Protein AF-A0AAF3JAP3-F1 (afdb_monomer)

Sequence (190 aa):
MFGKDYDDEREVSDDSNGNELNQPEFASENLEQVYKKSAEIGDKDENSDDSAQDAEILAERDSARSSLIKQADKMLQASKERFQPLDVGKNVRIPINPVDRPKIGHRNLLGVVTEAIDGLYTIGTANGTLPQKFSRNQLYPCETNFLVIADVPECSTSFRAAIGDSSIHGKQGHKHCLCAGKCSSNRSLL

Radius of gyration: 27.61 Å; Cα contacts (8 Å, |Δi|>4): 208; chains: 1; bounding box: 45×60×89 Å

Secondary structure (DSSP, 8-state):
------------------------------HHHHHHHTTS-------TTHHHHHHHHHHHHHHHHHHHHHHHHHHHHHHHHHSPPPPTT-EEEEEPPTTTS-TT--SEEEEEEEEEETTEEEEEETTEE-SS-EEGGG-EE-SS----GGGS-SSB--HHHHHHHHSTTTTTT-B----SS--TT---B-

Organism: NCBI:txid2138241

Solvent-accessible surface area (backbone atoms only — not comparable to full-atom values): 11907 Å² total; per-residue (Å²): 140,80,85,84,88,82,87,81,86,76,86,78,80,90,76,90,73,92,73,92,71,77,78,77,74,85,66,86,73,52,68,69,57,61,59,52,63,68,69,72,78,68,86,88,77,95,56,93,72,54,61,60,55,52,52,51,53,49,52,51,50,51,52,51,49,54,50,52,50,56,48,49,52,51,53,52,51,55,47,49,72,76,50,68,86,80,61,70,52,42,21,31,36,34,74,52,54,78,87,79,36,38,89,62,42,68,63,50,45,69,31,23,29,69,42,76,55,98,70,34,31,33,38,24,21,78,78,10,27,34,83,64,69,41,51,64,90,61,50,40,78,48,96,62,80,86,57,55,70,88,61,34,45,95,47,78,30,52,69,68,55,50,50,19,71,71,19,92,43,36,66,79,30,52,38,73,73,88,62,94,60,87,59,94,74,80,61,59,50,123

Mean predicted aligned error: 15.58 Å

Foldseek 3Di:
DDDDDDDDPDDDDDDDDDDDDDDPDVDPPDPVVVVVVVVPPDDDDDDDP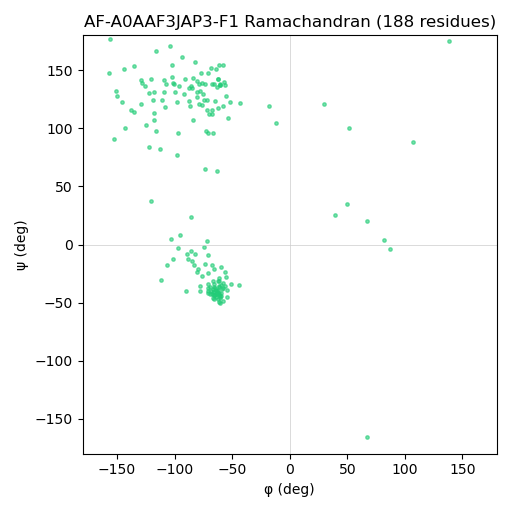VVVVVVVVVVVVVVVVVVVVVVVVVVVVVVCVVQPDDDFFFKKWAADDPVLAAPQFDRTQIWTFHDADPQWTWTFHLAATEPDTDHRVRIDTDPDRDDGNVSGDHDYDYPSQSRQVRGPCGNNNWADDPDPDDDPVNDIDD

pLDDT: mean 75.81, std 22.18, range [29.94, 97.62]

Structure (mmCIF, N/CA/C/O backbone):
data_AF-A0AAF3JAP3-F1
#
_entry.id   AF-A0AAF3JAP3-F1
#
loop_
_atom_site.group_PDB
_atom_site.id
_atom_site.type_symbol
_atom_site.label_atom_id
_atom_site.label_alt_id
_atom_site.label_comp_id
_atom_site.label_asym_id
_atom_site.label_entity_id
_atom_site.label_seq_id
_atom_site.pdbx_PDB_ins_code
_atom_site.Cartn_x
_atom_site.Cartn_y
_atom_site.Cartn_z
_atom_site.occupancy
_atom_site.B_iso_or_equiv
_atom_site.auth_seq_id
_atom_site.auth_comp_id
_atom_site.auth_asym_id
_atom_site.auth_atom_id
_atom_site.pdbx_PDB_model_num
ATOM 1 N N . MET A 1 1 ? 7.031 49.379 31.450 1.00 38.34 1 MET A N 1
ATOM 2 C CA . MET A 1 1 ? 6.596 48.180 32.196 1.00 38.34 1 MET A CA 1
ATOM 3 C C . MET A 1 1 ? 5.728 47.383 31.237 1.00 38.34 1 MET A C 1
ATOM 5 O O . MET A 1 1 ? 4.675 47.892 30.902 1.00 38.34 1 MET A O 1
ATOM 9 N N . PHE A 1 2 ? 6.102 46.256 30.638 1.00 37.75 2 PHE A N 1
ATOM 10 C CA . PHE A 1 2 ? 7.181 45.267 30.801 1.00 37.75 2 PHE A CA 1
ATOM 11 C C . PHE A 1 2 ? 7.437 44.689 29.380 1.00 37.75 2 PHE A C 1
ATOM 13 O O . PHE A 1 2 ? 6.481 44.585 28.624 1.00 37.75 2 PHE A O 1
ATOM 20 N N . GLY A 1 3 ? 8.669 44.569 28.870 1.00 37.06 3 GLY A N 1
ATOM 21 C CA . GLY A 1 3 ? 9.599 43.432 29.050 1.00 37.06 3 GLY A CA 1
ATOM 22 C C . GLY A 1 3 ? 9.668 42.631 27.728 1.00 37.06 3 GLY A C 1
ATOM 23 O O . GLY A 1 3 ? 8.707 41.950 27.413 1.00 37.06 3 GLY A O 1
ATOM 24 N N . LYS A 1 4 ? 10.566 42.984 26.792 1.00 35.78 4 LYS A N 1
ATOM 25 C CA . LYS A 1 4 ? 11.844 42.312 26.441 1.00 35.78 4 LYS A CA 1
ATOM 26 C C . LYS A 1 4 ? 11.751 40.801 26.154 1.00 35.78 4 LYS A C 1
ATOM 28 O O . LYS A 1 4 ? 11.702 40.007 27.087 1.00 35.78 4 LYS A O 1
ATOM 33 N N . ASP A 1 5 ? 11.737 40.496 24.856 1.00 38.88 5 ASP A N 1
ATOM 34 C CA . ASP A 1 5 ? 12.595 39.574 24.088 1.00 38.88 5 ASP A CA 1
ATOM 35 C C .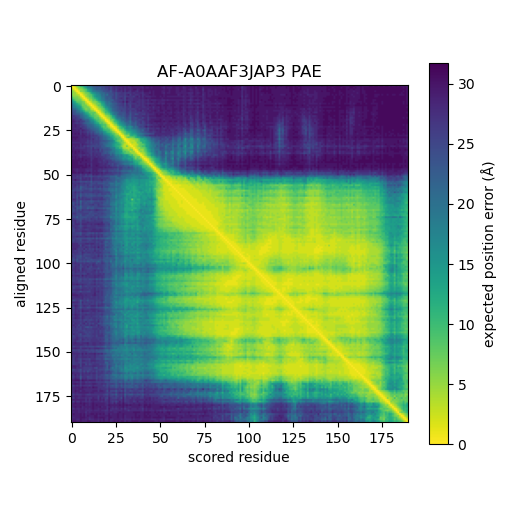 ASP A 1 5 ? 13.185 38.353 24.807 1.00 38.88 5 ASP A C 1
ATOM 37 O O . ASP A 1 5 ? 14.002 38.501 25.714 1.00 38.88 5 ASP A O 1
ATOM 41 N N . TYR A 1 6 ? 12.858 37.162 24.295 1.00 44.38 6 TYR A N 1
ATOM 42 C CA . TYR A 1 6 ? 13.708 35.971 24.355 1.00 44.38 6 TYR A CA 1
ATOM 43 C C . TYR A 1 6 ? 13.555 35.183 23.049 1.00 44.38 6 TYR A C 1
ATOM 45 O O . TYR A 1 6 ? 12.584 34.451 22.861 1.00 44.38 6 TYR A O 1
ATOM 53 N N . ASP A 1 7 ? 14.528 35.366 22.160 1.00 37.28 7 ASP A N 1
ATOM 54 C CA . ASP A 1 7 ? 14.889 34.406 21.123 1.00 37.28 7 ASP A CA 1
ATOM 55 C C . ASP A 1 7 ? 15.594 33.219 21.808 1.00 37.28 7 ASP A C 1
ATOM 57 O O . ASP A 1 7 ? 16.569 33.415 22.535 1.00 37.28 7 ASP A O 1
ATOM 61 N N . ASP A 1 8 ? 15.095 31.995 21.612 1.00 38.25 8 ASP A N 1
ATOM 62 C CA . ASP A 1 8 ? 15.776 30.748 21.998 1.00 38.25 8 ASP A CA 1
ATOM 63 C C . ASP A 1 8 ? 16.142 30.006 20.706 1.00 38.25 8 ASP A C 1
ATOM 65 O O . ASP A 1 8 ? 15.415 29.134 20.225 1.00 38.25 8 ASP A O 1
ATOM 69 N N . GLU A 1 9 ? 17.260 30.419 2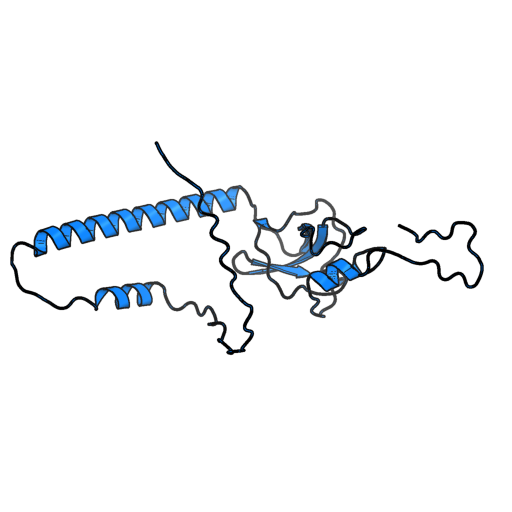0.104 1.00 37.47 9 GLU A N 1
ATOM 70 C CA . GLU A 1 9 ? 17.988 29.588 19.151 1.00 37.47 9 GLU A CA 1
ATOM 71 C C . GLU A 1 9 ? 18.680 28.473 19.932 1.00 37.47 9 GLU A C 1
ATOM 73 O O . GLU A 1 9 ? 19.758 28.651 20.502 1.00 37.47 9 GLU A O 1
ATOM 78 N N . ARG A 1 10 ? 18.051 27.298 19.955 1.00 38.38 10 ARG A N 1
ATOM 79 C CA . ARG A 1 10 ? 18.727 26.064 20.342 1.00 38.38 10 ARG A CA 1
ATOM 80 C C . ARG A 1 10 ? 19.184 25.322 19.098 1.00 38.38 10 ARG A C 1
ATOM 82 O O . ARG A 1 10 ? 18.433 24.564 18.486 1.00 38.38 10 ARG A O 1
ATOM 89 N N . GLU A 1 11 ? 20.448 25.558 18.762 1.00 32.56 11 GLU A N 1
ATOM 90 C CA . GLU A 1 11 ? 21.270 24.646 17.978 1.00 32.56 11 GLU A CA 1
ATOM 91 C C . GLU A 1 11 ? 21.215 23.247 18.613 1.00 32.56 11 GLU A C 1
ATOM 93 O O . GLU A 1 11 ? 21.543 23.068 19.788 1.00 32.56 11 GLU A O 1
ATOM 98 N N . VAL A 1 12 ? 20.800 22.243 17.839 1.00 36.09 12 VAL A N 1
ATOM 99 C CA . VAL A 1 12 ? 21.092 20.840 18.142 1.00 36.09 12 VAL A CA 1
ATOM 100 C C . VAL A 1 12 ? 21.924 20.317 16.986 1.00 36.09 12 VAL A C 1
ATOM 102 O O . VAL A 1 12 ? 21.445 20.166 15.865 1.00 36.09 12 VAL A O 1
ATOM 105 N N . SER A 1 13 ? 23.200 20.131 17.293 1.00 34.56 13 SER A N 1
ATOM 106 C CA . SER A 1 13 ? 24.239 19.550 16.459 1.00 34.56 13 SER A CA 1
ATOM 107 C C . SER A 1 13 ? 23.921 18.107 16.067 1.00 34.56 13 SER A C 1
ATOM 109 O O . SER A 1 13 ? 23.518 17.299 16.906 1.00 34.56 13 SER A O 1
ATOM 111 N N . ASP A 1 14 ? 24.174 17.794 14.796 1.00 32.53 14 ASP A N 1
ATOM 112 C CA . ASP A 1 14 ? 24.303 16.439 14.273 1.00 32.53 14 ASP A CA 1
ATOM 113 C C . ASP A 1 14 ? 25.490 15.735 14.939 1.00 32.53 14 ASP A C 1
ATOM 115 O O . ASP A 1 14 ? 26.634 16.124 14.721 1.00 32.53 14 ASP A O 1
ATOM 119 N N . ASP A 1 15 ? 25.227 14.651 15.663 1.00 33.56 15 ASP A N 1
ATOM 120 C CA . ASP A 1 15 ? 26.217 13.600 15.878 1.00 33.56 15 ASP A CA 1
ATOM 121 C C . ASP A 1 15 ? 25.621 12.266 15.440 1.00 33.56 15 ASP A C 1
ATOM 123 O O . ASP A 1 15 ? 24.797 11.631 16.100 1.00 33.56 15 ASP A O 1
ATOM 127 N N . SER A 1 16 ? 26.063 11.857 14.255 1.00 34.78 16 SER A N 1
ATOM 128 C CA . SER A 1 16 ? 25.917 10.502 13.754 1.00 34.78 16 SER A CA 1
ATOM 129 C C . SER A 1 16 ? 26.779 9.579 14.610 1.00 34.78 16 SER A C 1
ATOM 131 O O . SER A 1 16 ? 28.004 9.664 14.556 1.00 34.78 16 SER A O 1
ATOM 133 N N . ASN A 1 17 ? 26.176 8.640 15.336 1.00 31.70 17 ASN A N 1
ATOM 134 C CA . ASN A 1 17 ? 26.878 7.400 15.639 1.00 31.70 17 ASN A CA 1
ATOM 135 C C . ASN A 1 17 ? 25.904 6.225 15.689 1.00 31.70 17 ASN A C 1
ATOM 137 O O . ASN A 1 17 ? 24.900 6.249 16.399 1.00 31.70 17 ASN A O 1
ATOM 141 N N . GLY A 1 18 ? 26.190 5.231 14.851 1.00 37.44 18 GLY A N 1
ATOM 142 C CA . GLY A 1 18 ? 25.337 4.080 14.622 1.00 37.44 18 GLY A CA 1
ATOM 143 C C . GLY A 1 18 ? 25.163 3.242 15.879 1.00 37.44 18 GLY A C 1
ATOM 144 O O . GLY A 1 18 ? 26.126 2.908 16.564 1.00 37.44 18 GLY A O 1
ATOM 145 N N . ASN A 1 19 ? 23.921 2.849 16.128 1.00 33.75 19 ASN A N 1
ATOM 146 C CA . ASN A 1 19 ? 23.640 1.653 16.894 1.00 33.75 19 ASN A CA 1
ATOM 147 C C . ASN A 1 19 ? 22.492 0.912 16.208 1.00 33.75 19 ASN A C 1
ATOM 149 O O . ASN A 1 19 ? 21.387 1.443 16.076 1.00 33.75 19 ASN A O 1
ATOM 153 N N . GLU A 1 20 ? 22.799 -0.286 15.716 1.00 43.09 20 GLU A N 1
ATOM 154 C CA . GLU A 1 20 ? 21.830 -1.267 15.248 1.00 43.09 20 GLU A CA 1
ATOM 155 C C . GLU A 1 20 ? 20.806 -1.519 16.357 1.00 43.09 20 GLU A C 1
ATOM 157 O O . GLU A 1 20 ? 21.100 -2.149 17.370 1.00 43.09 20 GLU A O 1
ATOM 162 N N . LEU A 1 21 ? 19.579 -1.045 16.168 1.00 29.94 21 LEU A N 1
ATOM 163 C CA . LEU A 1 21 ? 18.453 -1.462 16.990 1.00 29.94 21 LEU A CA 1
ATOM 164 C C . LEU A 1 21 ? 17.465 -2.186 16.091 1.00 29.94 21 LEU A C 1
ATOM 166 O O . LEU A 1 21 ? 16.691 -1.589 15.346 1.00 29.94 21 LEU A O 1
ATOM 170 N N . ASN A 1 22 ? 17.602 -3.510 16.161 1.00 34.44 22 ASN A N 1
ATOM 171 C CA . ASN A 1 22 ? 16.637 -4.536 15.807 1.00 34.44 22 ASN A CA 1
ATOM 172 C C . ASN A 1 22 ? 15.208 -3.994 15.714 1.00 34.44 22 ASN A C 1
ATOM 174 O O . ASN A 1 22 ? 14.639 -3.526 16.701 1.00 34.44 22 ASN A O 1
ATOM 178 N N . GLN A 1 23 ? 14.617 -4.117 14.527 1.00 33.41 23 GLN A N 1
ATOM 179 C CA . GLN A 1 23 ? 13.169 -4.095 14.379 1.00 33.41 23 GLN A CA 1
ATOM 180 C C . GLN A 1 23 ? 12.626 -5.232 15.256 1.00 33.41 23 GLN A C 1
ATOM 182 O O . GLN A 1 23 ? 12.998 -6.380 15.001 1.00 33.41 23 GLN A O 1
ATOM 187 N N . PRO A 1 24 ? 11.792 -4.985 16.283 1.00 36.00 24 PRO A N 1
ATOM 188 C CA . PRO A 1 24 ? 11.035 -6.086 16.833 1.00 36.00 24 PRO A CA 1
ATOM 189 C C . PRO A 1 24 ? 10.057 -6.489 15.733 1.00 36.00 24 PRO A C 1
ATOM 191 O O . PRO A 1 24 ? 9.178 -5.715 15.339 1.00 36.00 24 PRO A O 1
ATOM 194 N N . GLU A 1 25 ? 10.273 -7.682 15.186 1.00 34.19 25 GLU A N 1
ATOM 195 C CA . GLU A 1 25 ? 9.249 -8.413 14.461 1.00 34.19 25 GLU A CA 1
ATOM 196 C C . GLU A 1 25 ? 7.962 -8.284 15.274 1.00 34.19 25 GLU A C 1
ATOM 198 O O . GLU A 1 25 ? 7.940 -8.610 16.462 1.00 34.19 25 GLU A O 1
ATOM 203 N N . PHE A 1 26 ? 6.905 -7.742 14.669 1.00 32.56 26 PHE A N 1
ATOM 204 C CA . PHE A 1 26 ? 5.593 -7.659 15.302 1.00 32.56 26 PHE A CA 1
ATOM 205 C C . PHE A 1 26 ? 4.993 -9.069 15.307 1.00 32.56 26 PHE A C 1
ATOM 207 O O . PHE A 1 26 ? 4.021 -9.369 14.613 1.00 32.56 26 PHE A O 1
ATOM 214 N N . ALA A 1 27 ? 5.640 -9.968 16.048 1.00 35.47 27 ALA A N 1
ATOM 215 C CA . ALA A 1 27 ? 5.032 -11.178 16.527 1.00 35.47 27 ALA A CA 1
ATOM 216 C C . ALA A 1 27 ? 3.796 -10.720 17.293 1.00 35.47 27 ALA A C 1
ATOM 218 O O . ALA A 1 27 ? 3.855 -9.816 18.128 1.00 35.47 27 ALA A O 1
ATOM 219 N N . SER A 1 28 ? 2.659 -11.301 16.939 1.00 48.28 28 SER A N 1
ATOM 220 C CA . SER A 1 28 ? 1.391 -11.173 17.637 1.00 48.28 28 SER A CA 1
ATOM 221 C C . SER A 1 28 ? 1.508 -11.763 19.046 1.00 48.28 28 SER A C 1
ATOM 223 O O . SER A 1 28 ? 0.876 -12.769 19.374 1.00 48.28 28 SER A O 1
ATOM 225 N N . GLU A 1 29 ? 2.367 -11.177 19.872 1.00 37.84 29 GLU A N 1
ATOM 226 C CA . GLU A 1 29 ? 2.477 -11.463 21.285 1.00 37.84 29 GLU A CA 1
ATOM 227 C C . GLU A 1 29 ? 1.227 -10.889 21.930 1.00 37.84 29 GLU A C 1
ATOM 229 O O . GLU A 1 29 ? 1.056 -9.692 22.149 1.00 37.84 29 GLU A O 1
ATOM 234 N N . ASN A 1 30 ? 0.291 -11.818 22.068 1.00 55.53 30 ASN A N 1
ATOM 235 C CA . ASN A 1 30 ? -0.970 -11.774 22.763 1.00 55.53 30 ASN A CA 1
ATOM 236 C C . ASN A 1 30 ? -1.123 -10.539 23.673 1.00 55.53 30 ASN A C 1
ATOM 238 O O . ASN A 1 30 ? -0.561 -10.482 24.765 1.00 55.53 30 ASN A O 1
ATOM 242 N N . LEU A 1 31 ? -1.931 -9.572 23.219 1.00 52.38 31 LEU A N 1
ATOM 243 C CA . LEU A 1 31 ? -2.331 -8.357 23.945 1.00 52.38 31 LEU A CA 1
ATOM 244 C C . LEU A 1 31 ? -2.699 -8.680 25.410 1.00 52.38 31 LEU A C 1
ATOM 246 O O . LEU A 1 31 ? -2.387 -7.933 26.332 1.00 52.38 31 LEU A O 1
ATOM 250 N N . GLU A 1 32 ? -3.300 -9.852 25.620 1.00 56.47 32 GLU A N 1
ATOM 251 C CA . GLU A 1 32 ? -3.699 -10.431 26.902 1.00 56.47 32 GLU A CA 1
ATOM 252 C C . GLU A 1 32 ? -2.538 -10.696 27.875 1.00 56.47 32 GLU A C 1
ATOM 254 O O . GLU A 1 32 ? -2.709 -10.567 29.087 1.00 56.47 32 GLU A O 1
ATOM 259 N N . GLN A 1 33 ? -1.345 -11.013 27.373 1.00 47.91 33 GLN A N 1
ATOM 260 C CA . GLN A 1 33 ? -0.141 -11.223 28.182 1.00 47.91 33 GLN A CA 1
ATOM 261 C C . GLN A 1 33 ? 0.489 -9.898 28.627 1.00 47.91 33 GLN A C 1
ATOM 263 O O . GLN A 1 33 ? 0.945 -9.793 29.767 1.00 47.91 33 GLN A O 1
ATOM 268 N N . VAL A 1 34 ? 0.434 -8.864 27.780 1.00 55.72 34 VAL 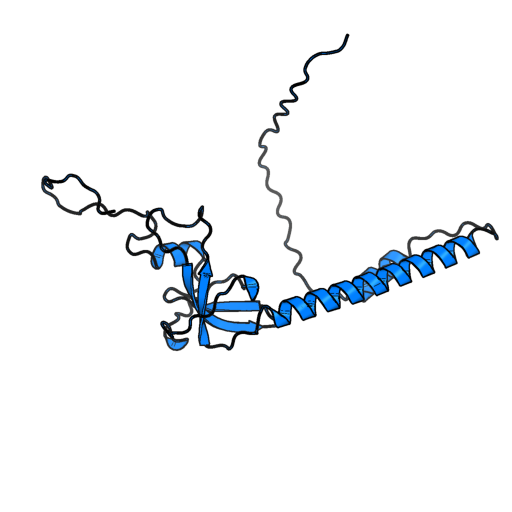A N 1
ATOM 269 C CA . VAL A 1 34 ? 0.861 -7.501 28.141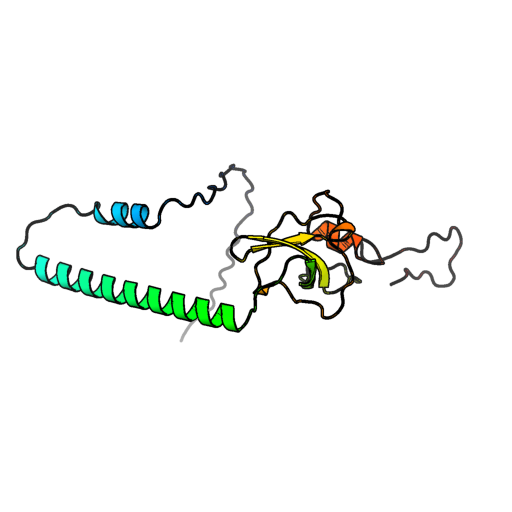 1.00 55.72 34 VAL A CA 1
ATOM 270 C C . VAL A 1 34 ? -0.015 -6.952 29.273 1.00 55.72 34 VAL A C 1
ATOM 272 O O . VAL A 1 34 ? 0.508 -6.375 30.225 1.00 55.72 34 VAL A O 1
ATOM 275 N N . TYR A 1 35 ? -1.327 -7.218 29.233 1.00 57.22 35 TYR A N 1
ATOM 276 C CA . TYR A 1 35 ? -2.265 -6.806 30.287 1.00 57.22 35 TYR A CA 1
ATOM 277 C C . TYR A 1 35 ? -2.033 -7.495 31.637 1.00 57.22 35 TYR A C 1
ATOM 279 O O . TYR A 1 35 ? -2.237 -6.871 32.678 1.00 57.22 35 TYR A O 1
ATOM 287 N N . LYS A 1 36 ? -1.596 -8.761 31.645 1.00 47.84 36 LYS A N 1
ATOM 288 C CA . LYS A 1 36 ? -1.298 -9.485 32.893 1.00 47.84 36 LYS A CA 1
ATOM 289 C C . LYS A 1 36 ? -0.038 -8.955 33.573 1.00 47.84 36 LYS A C 1
ATOM 291 O O . LYS A 1 36 ? -0.025 -8.798 34.787 1.00 47.84 36 LYS A O 1
ATOM 296 N N . LYS A 1 37 ? 0.983 -8.584 32.795 1.00 44.66 37 LYS A N 1
ATOM 297 C CA . LYS A 1 37 ? 2.262 -8.087 33.327 1.00 44.66 37 LYS A CA 1
ATOM 298 C C . LYS A 1 37 ? 2.142 -6.734 34.039 1.00 44.66 37 LYS A C 1
ATOM 300 O O . LYS A 1 37 ? 2.860 -6.488 35.000 1.00 44.66 37 LYS A O 1
ATOM 305 N N . SER A 1 38 ? 1.221 -5.871 33.605 1.00 53.12 38 SER A N 1
ATOM 306 C CA . SER A 1 38 ? 0.944 -4.590 34.273 1.00 53.12 38 SER A CA 1
ATOM 307 C C . SER A 1 38 ? 0.182 -4.720 35.599 1.00 53.12 38 SER A C 1
ATOM 309 O O . SER A 1 38 ? 0.169 -3.765 36.366 1.00 53.12 38 SER A O 1
ATOM 311 N N . ALA A 1 39 ? -0.450 -5.866 35.876 1.00 51.53 39 ALA A N 1
ATOM 312 C CA . ALA A 1 39 ? -1.256 -6.078 37.082 1.00 51.53 39 ALA A CA 1
ATOM 313 C C . ALA A 1 39 ? -0.449 -6.600 38.289 1.00 51.53 39 ALA A C 1
ATOM 315 O O . ALA A 1 39 ? -0.958 -6.591 39.404 1.00 51.53 39 ALA A O 1
ATOM 316 N N . GLU A 1 4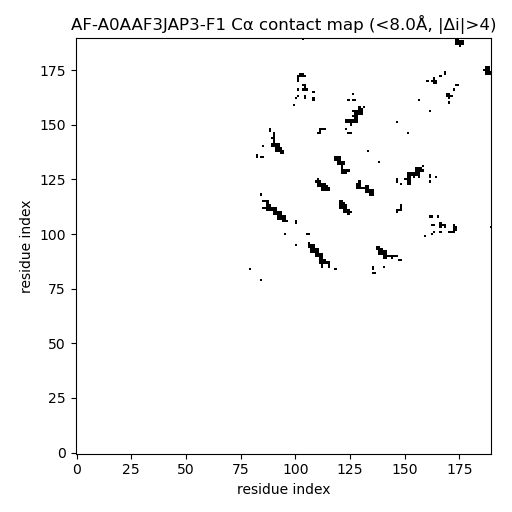0 ? 0.793 -7.053 38.084 1.00 42.84 40 GLU A N 1
ATOM 317 C CA . GLU A 1 40 ? 1.616 -7.682 39.132 1.00 42.84 40 GLU A CA 1
ATOM 318 C C . GLU A 1 40 ? 2.603 -6.716 39.815 1.00 42.84 40 GLU A C 1
ATOM 320 O O . GLU A 1 40 ? 3.285 -7.101 40.761 1.00 42.84 40 GLU A O 1
ATOM 325 N N . ILE A 1 41 ? 2.670 -5.452 39.382 1.00 54.25 41 ILE A N 1
ATOM 326 C CA . ILE A 1 41 ? 3.504 -4.415 40.012 1.00 54.25 41 ILE A CA 1
ATOM 327 C C . ILE A 1 41 ? 2.615 -3.596 40.953 1.00 54.25 41 ILE A C 1
ATOM 329 O O . ILE A 1 41 ? 2.166 -2.502 40.621 1.00 54.25 41 ILE A O 1
ATOM 333 N N . GLY A 1 42 ? 2.313 -4.167 42.111 1.00 44.66 42 GLY A N 1
ATOM 334 C CA . GLY A 1 42 ? 1.593 -3.502 43.191 1.00 44.66 42 GLY A CA 1
ATOM 335 C C . GLY A 1 42 ? 1.996 -4.129 44.515 1.00 44.66 42 GLY A C 1
ATOM 336 O O . GLY A 1 42 ? 1.413 -5.133 44.924 1.00 44.66 42 GLY A O 1
ATOM 337 N N . ASP A 1 43 ? 3.035 -3.573 45.141 1.00 45.19 43 ASP A N 1
ATOM 338 C CA . ASP A 1 43 ? 3.418 -3.903 46.512 1.00 45.19 43 ASP A CA 1
ATOM 339 C C . ASP A 1 43 ? 2.265 -3.558 47.466 1.00 45.19 43 ASP A C 1
ATOM 341 O O . ASP A 1 43 ? 1.591 -2.537 47.323 1.00 45.19 43 ASP A O 1
ATOM 345 N N . LYS A 1 44 ? 2.006 -4.467 48.410 1.00 49.50 44 LYS A N 1
ATOM 346 C CA . LYS A 1 44 ? 0.933 -4.366 49.402 1.00 49.50 44 LYS A CA 1
ATOM 347 C C . LYS A 1 44 ? 1.360 -3.422 50.521 1.00 49.50 44 LYS A C 1
ATOM 349 O O . LYS A 1 44 ? 2.292 -3.767 51.238 1.00 49.50 44 LYS A O 1
ATOM 354 N N . ASP A 1 45 ? 0.609 -2.348 50.736 1.00 50.16 45 ASP A N 1
ATOM 355 C CA . ASP A 1 45 ? 0.624 -1.612 52.000 1.00 50.16 45 ASP A CA 1
ATOM 356 C C . ASP A 1 45 ? -0.784 -1.568 52.607 1.00 50.16 45 ASP A C 1
ATOM 358 O O . ASP A 1 45 ? -1.791 -1.329 51.941 1.00 50.16 45 ASP A O 1
ATOM 362 N N . GLU A 1 46 ? -0.843 -1.916 53.891 1.00 54.62 46 GLU A N 1
ATOM 363 C CA . GLU A 1 46 ? -2.054 -2.184 54.657 1.00 54.62 46 GLU A CA 1
ATOM 364 C C . GLU A 1 46 ? -2.667 -0.881 55.195 1.00 54.62 46 GLU A C 1
ATOM 366 O O . GLU A 1 46 ? -2.172 -0.311 56.168 1.00 54.62 46 GLU A O 1
ATOM 371 N N . ASN A 1 47 ? -3.788 -0.435 54.619 1.00 52.91 47 ASN A N 1
ATOM 372 C CA . ASN A 1 47 ? -4.732 0.442 55.315 1.00 52.91 47 ASN A CA 1
ATOM 373 C C . ASN A 1 47 ? -6.170 0.221 54.810 1.00 52.91 47 ASN A C 1
ATOM 375 O O . ASN A 1 47 ? -6.445 0.222 53.613 1.00 52.91 47 ASN A O 1
ATOM 379 N N . SER A 1 48 ? -7.109 -0.021 55.727 1.00 54.84 48 SER A N 1
ATOM 380 C CA . SER A 1 48 ? -8.424 -0.616 55.430 1.00 54.84 48 SER A CA 1
ATOM 381 C C . SER A 1 48 ? -9.442 0.302 54.734 1.00 54.84 48 SER A C 1
ATOM 383 O O . SER A 1 48 ? -10.534 -0.164 54.420 1.00 54.84 48 SER A O 1
ATOM 385 N N . ASP A 1 49 ? -9.101 1.569 54.483 1.00 53.44 49 ASP A N 1
ATOM 386 C CA . ASP A 1 49 ? -9.980 2.577 53.855 1.00 53.44 49 ASP A CA 1
ATOM 387 C C . ASP A 1 49 ? -9.588 2.898 52.390 1.00 53.44 49 ASP A C 1
ATOM 389 O O . ASP A 1 49 ? -10.418 3.367 51.615 1.00 53.44 49 ASP A O 1
ATOM 393 N N . ASP A 1 50 ? -8.359 2.560 51.967 1.00 57.06 50 ASP A N 1
ATOM 394 C CA . ASP A 1 50 ? -7.885 2.739 50.577 1.00 57.06 50 ASP A CA 1
ATOM 395 C C . ASP A 1 50 ? -8.447 1.672 49.621 1.00 57.06 50 ASP A C 1
ATOM 397 O O . ASP A 1 50 ? -8.677 1.932 48.443 1.00 57.06 50 ASP A O 1
ATOM 401 N N . SER A 1 51 ? -8.777 0.479 50.132 1.00 66.50 51 SER A N 1
ATOM 402 C CA . SER A 1 51 ? -9.241 -0.641 49.295 1.00 66.50 51 SER A CA 1
ATOM 403 C C . SER A 1 51 ? -10.546 -0.364 48.534 1.00 66.50 51 SER A C 1
ATOM 405 O O . SER A 1 51 ? -10.767 -0.915 47.454 1.00 66.50 51 SER A O 1
ATOM 407 N N . ALA A 1 52 ? -11.416 0.492 49.085 1.00 71.50 52 ALA A N 1
ATOM 408 C CA . ALA A 1 52 ? -12.675 0.871 48.452 1.00 71.50 52 ALA A CA 1
ATOM 409 C C . ALA A 1 52 ? -12.460 1.911 47.341 1.00 71.50 52 ALA A C 1
ATOM 411 O O . ALA A 1 52 ? -13.060 1.787 46.272 1.00 71.50 52 ALA A O 1
ATOM 412 N N . GLN A 1 53 ? -11.571 2.886 47.568 1.00 77.06 53 GLN A N 1
ATOM 413 C CA . GLN A 1 53 ? -11.196 3.873 46.553 1.00 77.06 53 GLN A CA 1
ATOM 414 C C . GLN A 1 53 ? -10.449 3.205 45.396 1.00 77.06 53 GLN A C 1
ATOM 416 O O . GLN A 1 53 ? -10.748 3.473 44.234 1.00 77.06 53 GLN A O 1
ATOM 421 N N . ASP A 1 54 ? -9.555 2.264 45.693 1.00 80.12 54 ASP A N 1
ATOM 422 C CA . ASP A 1 54 ? -8.835 1.497 44.677 1.00 80.12 54 ASP A CA 1
ATOM 423 C C . ASP A 1 54 ? -9.775 0.648 43.811 1.00 80.12 54 ASP A C 1
ATOM 425 O O . ASP A 1 54 ? -9.627 0.606 42.586 1.00 80.12 54 ASP A O 1
ATOM 429 N N . ALA A 1 55 ? -10.780 0.007 44.417 1.00 84.81 55 ALA A N 1
ATOM 430 C CA . ALA A 1 55 ? -11.790 -0.755 43.684 1.00 84.81 55 ALA A CA 1
ATOM 431 C C . ALA A 1 55 ? -12.647 0.138 42.768 1.00 84.81 55 ALA A C 1
ATOM 433 O O . ALA A 1 55 ? -12.946 -0.250 41.635 1.00 84.81 55 ALA A O 1
ATOM 434 N N . GLU A 1 56 ? -13.007 1.340 43.222 1.00 91.19 56 GLU A N 1
ATOM 435 C CA . GLU A 1 56 ? -13.750 2.319 42.421 1.00 91.19 56 GLU A CA 1
ATOM 436 C C . GLU A 1 56 ? -12.904 2.862 41.259 1.00 91.19 56 GLU A C 1
ATOM 438 O O . GLU A 1 56 ? -13.365 2.910 40.116 1.00 91.19 56 GLU A O 1
ATOM 443 N N . ILE A 1 57 ? -11.626 3.161 41.505 1.00 90.75 57 ILE A N 1
ATOM 444 C CA . ILE A 1 57 ? -10.677 3.575 40.465 1.00 90.75 57 ILE A CA 1
ATOM 445 C C . ILE A 1 57 ? -10.499 2.469 39.411 1.00 90.75 57 ILE A C 1
ATOM 447 O O . ILE A 1 57 ? -10.436 2.761 38.213 1.00 90.75 57 ILE A O 1
ATOM 451 N N . LEU A 1 58 ? -10.407 1.201 39.822 1.00 91.81 58 LEU A N 1
ATOM 452 C CA . LEU A 1 58 ? -10.316 0.068 38.895 1.00 91.81 58 LEU A CA 1
ATOM 453 C C . LEU A 1 58 ? -11.589 -0.082 38.054 1.00 91.81 58 LEU A C 1
ATOM 455 O O . LEU A 1 58 ? -11.493 -0.232 36.834 1.00 91.81 58 LEU A O 1
ATOM 459 N N . ALA A 1 59 ? -12.767 0.043 38.669 1.00 92.12 59 ALA A N 1
ATOM 460 C CA . ALA A 1 59 ? -14.043 -0.015 37.959 1.00 92.12 59 ALA A CA 1
ATOM 461 C C . ALA A 1 59 ? -14.194 1.119 36.927 1.00 92.12 59 ALA A C 1
ATOM 463 O O . ALA A 1 59 ? -14.671 0.889 35.808 1.00 92.12 59 ALA A O 1
ATOM 464 N N . GLU A 1 60 ? -13.742 2.331 37.260 1.00 94.62 60 GLU A N 1
ATOM 465 C CA . GLU A 1 60 ? -13.745 3.466 36.332 1.00 94.62 60 GLU A CA 1
ATOM 466 C C . GLU A 1 60 ? -12.745 3.249 35.185 1.00 94.62 60 GLU A C 1
ATOM 468 O O . GLU A 1 60 ? -13.063 3.492 34.019 1.00 94.62 60 GLU A O 1
ATOM 473 N N . ARG A 1 61 ? -11.555 2.702 35.476 1.00 95.25 61 ARG A N 1
ATOM 474 C CA . ARG A 1 61 ? -10.563 2.333 34.449 1.00 95.25 61 ARG A CA 1
ATOM 475 C C . ARG A 1 61 ? -11.102 1.277 33.487 1.00 95.25 61 ARG A C 1
ATOM 477 O O . ARG A 1 61 ? -10.927 1.423 32.275 1.00 95.25 61 ARG A O 1
ATOM 484 N N . ASP A 1 62 ? -11.786 0.254 33.989 1.00 95.12 62 ASP A N 1
ATOM 485 C CA . ASP A 1 62 ? -12.413 -0.775 33.153 1.00 95.12 62 ASP A CA 1
ATOM 486 C C . ASP A 1 62 ? -13.559 -0.201 32.309 1.00 95.12 62 ASP A C 1
ATOM 488 O O . ASP A 1 62 ? -13.694 -0.516 31.119 1.00 95.12 62 ASP A O 1
ATOM 492 N N . SER A 1 63 ? -14.341 0.715 32.879 1.00 94.06 63 SER A N 1
ATOM 493 C CA . SER A 1 63 ? -15.406 1.428 32.168 1.00 94.06 63 SER A CA 1
ATOM 494 C C . SER A 1 63 ? -14.846 2.309 31.048 1.00 94.06 63 SER A C 1
ATOM 496 O O . SER A 1 63 ? -15.320 2.233 29.903 1.00 94.06 63 SER A O 1
ATOM 498 N N . ALA A 1 64 ? -13.781 3.063 31.328 1.00 96.06 64 ALA A N 1
ATOM 499 C CA . ALA A 1 64 ? -13.051 3.858 30.346 1.00 96.06 64 ALA A CA 1
ATOM 500 C C . ALA A 1 64 ? -12.455 2.971 29.242 1.00 96.06 64 ALA A C 1
ATOM 502 O O . ALA A 1 64 ? -12.649 3.246 28.054 1.00 96.06 64 ALA A O 1
ATOM 503 N N . ARG A 1 65 ? -11.822 1.848 29.607 1.00 95.50 65 ARG A N 1
ATOM 504 C CA . ARG A 1 65 ? -11.289 0.856 28.660 1.00 95.50 65 ARG A CA 1
ATOM 505 C C . ARG A 1 65 ? -12.381 0.318 27.742 1.00 95.50 65 ARG A C 1
ATOM 507 O O . ARG A 1 65 ? -12.202 0.297 26.524 1.00 95.50 65 ARG A O 1
ATOM 514 N N . SER A 1 66 ? -13.521 -0.084 28.300 1.00 96.12 66 SER A N 1
ATOM 515 C CA . SER A 1 66 ? -14.644 -0.600 27.510 1.00 96.12 66 SER A CA 1
ATOM 516 C C . SER A 1 66 ? -15.176 0.450 26.527 1.00 96.12 66 SER A C 1
ATOM 518 O O . SER A 1 66 ? -15.553 0.121 25.401 1.00 96.12 66 SER A O 1
ATOM 520 N N . SER A 1 67 ? -15.166 1.724 26.924 1.00 97.06 67 SER A N 1
ATOM 521 C CA . SER A 1 67 ? -15.605 2.844 26.090 1.00 97.06 67 SER A CA 1
ATOM 522 C C . SER A 1 67 ? -14.628 3.119 24.946 1.00 97.06 67 SER A C 1
ATOM 524 O O . SER A 1 67 ? -15.071 3.315 23.813 1.00 97.06 67 SER A O 1
ATOM 526 N N . LEU A 1 68 ? -13.318 3.036 25.202 1.00 96.94 68 LEU A N 1
ATOM 527 C CA . LEU A 1 68 ? -12.283 3.137 24.168 1.00 96.94 68 LEU A CA 1
ATOM 528 C C . LEU A 1 68 ? -12.387 2.007 23.140 1.00 96.94 68 LEU A C 1
ATOM 530 O O . LEU A 1 68 ? -12.315 2.276 21.943 1.00 96.94 68 LEU A O 1
ATOM 534 N N . ILE A 1 69 ? -12.622 0.766 23.580 1.00 97.31 69 ILE A N 1
ATOM 535 C CA . ILE A 1 69 ? -12.815 -0.380 22.674 1.00 97.31 69 ILE A CA 1
ATOM 536 C C . ILE A 1 69 ? -14.038 -0.145 21.779 1.00 97.31 69 ILE A C 1
ATOM 538 O O . ILE A 1 69 ? -13.929 -0.203 20.556 1.00 97.31 69 ILE A O 1
ATOM 542 N N . LYS A 1 70 ? -15.181 0.239 22.364 1.00 97.19 70 LYS A N 1
ATOM 543 C CA . LYS A 1 70 ? -16.399 0.570 21.600 1.00 97.19 70 LYS A CA 1
ATOM 544 C C . LYS A 1 70 ? -16.162 1.700 20.598 1.00 97.19 70 LYS A C 1
ATOM 546 O O . LYS A 1 70 ? -16.736 1.694 19.510 1.00 97.19 70 LYS A O 1
ATOM 551 N N . GLN A 1 71 ? -15.361 2.699 20.963 1.00 97.62 71 GLN A N 1
ATOM 552 C CA . GLN A 1 71 ? -15.015 3.796 20.066 1.00 97.62 71 GLN A CA 1
ATOM 553 C C . GLN A 1 71 ? -14.104 3.326 18.927 1.00 97.62 71 GLN A C 1
ATOM 555 O O . GLN A 1 71 ? -14.359 3.681 17.776 1.00 97.62 71 GLN A O 1
ATOM 560 N N . ALA A 1 72 ? -13.103 2.494 19.217 1.00 95.88 72 ALA A N 1
ATOM 561 C CA . ALA A 1 72 ? -12.237 1.893 18.208 1.00 95.88 72 ALA A CA 1
ATOM 562 C C . ALA A 1 72 ? -13.045 1.046 17.211 1.00 95.88 72 ALA A C 1
ATOM 564 O O . ALA A 1 72 ? -12.886 1.213 16.002 1.00 95.88 72 ALA A O 1
ATOM 565 N N . ASP A 1 73 ? -13.987 0.234 17.693 1.00 96.25 73 ASP A N 1
ATOM 566 C CA . ASP A 1 73 ? -14.868 -0.570 16.840 1.00 96.25 73 ASP A CA 1
ATOM 567 C C . ASP A 1 73 ? -15.719 0.303 15.913 1.00 96.25 73 ASP A C 1
ATOM 569 O O . ASP A 1 73 ? -15.794 0.048 14.708 1.00 96.25 73 ASP A O 1
ATOM 573 N N . LYS A 1 74 ? -16.299 1.388 16.444 1.00 97.50 74 LYS A N 1
ATOM 574 C CA . LYS A 1 74 ? -17.032 2.375 15.634 1.00 97.50 74 LYS A CA 1
ATOM 575 C C . LYS A 1 74 ? -16.139 3.008 14.566 1.00 97.50 74 LYS A C 1
ATOM 577 O O . LYS A 1 74 ? -16.572 3.175 13.427 1.00 97.50 74 LYS A O 1
ATOM 582 N N . MET A 1 75 ? -14.894 3.346 14.905 1.00 95.50 75 MET A N 1
ATOM 583 C CA . MET A 1 75 ? -13.932 3.910 13.950 1.00 95.50 75 MET A CA 1
ATOM 584 C C . MET A 1 75 ? -13.561 2.905 12.852 1.00 95.50 75 MET A C 1
ATOM 586 O O . MET A 1 75 ? -13.487 3.279 11.680 1.00 95.50 75 MET A O 1
ATOM 590 N N . LEU A 1 76 ? -13.375 1.630 13.203 1.00 91.25 76 LEU A N 1
ATOM 591 C CA . LEU A 1 76 ? -13.092 0.562 12.243 1.00 91.25 76 LEU A CA 1
ATOM 592 C C . LEU A 1 76 ? -14.272 0.319 11.299 1.00 91.25 76 LEU A C 1
ATOM 594 O O . LEU A 1 76 ? -14.063 0.186 10.093 1.00 91.25 76 LEU A O 1
ATOM 598 N N . GLN A 1 77 ? -15.499 0.298 11.820 1.00 93.12 77 GLN A N 1
ATOM 599 C CA . GLN A 1 77 ? -16.714 0.174 11.010 1.00 93.12 77 GLN A CA 1
ATOM 600 C C . GLN A 1 77 ? -16.845 1.343 10.028 1.00 93.12 77 GLN A C 1
ATOM 602 O O . GLN A 1 77 ? -16.929 1.117 8.822 1.00 93.12 77 GLN A O 1
ATOM 607 N N . ALA A 1 78 ? -16.722 2.581 10.514 1.00 93.69 78 ALA A N 1
ATOM 608 C CA . ALA A 1 78 ? -16.774 3.770 9.665 1.00 93.69 78 ALA A CA 1
ATOM 609 C C . ALA A 1 78 ? -15.676 3.777 8.583 1.00 93.69 78 ALA A C 1
ATOM 611 O O . ALA A 1 78 ? -15.895 4.241 7.463 1.00 93.69 78 ALA A O 1
ATOM 612 N N . SER A 1 79 ? -14.485 3.253 8.892 1.00 91.19 79 SER A N 1
ATOM 613 C CA . SER A 1 79 ? -13.404 3.109 7.912 1.00 91.19 79 SER A CA 1
ATOM 614 C C . SER A 1 79 ? -13.755 2.093 6.820 1.00 91.19 79 SER A C 1
ATOM 616 O O . SER A 1 79 ? -13.607 2.398 5.636 1.00 91.19 79 SER A O 1
ATOM 618 N N . LYS A 1 80 ? -14.285 0.920 7.195 1.00 89.50 80 LYS A N 1
ATOM 619 C CA . LYS A 1 80 ? -14.712 -0.131 6.251 1.00 89.50 80 LYS A CA 1
ATOM 620 C C . LYS A 1 80 ? -15.831 0.341 5.320 1.00 89.50 80 LYS A C 1
ATOM 622 O O . LYS A 1 80 ? -15.825 -0.002 4.143 1.00 89.50 80 LYS A O 1
ATOM 627 N N . GLU A 1 81 ? -16.754 1.155 5.826 1.00 91.06 81 GLU A N 1
ATOM 628 C CA . GLU A 1 81 ? -17.827 1.754 5.022 1.00 91.06 81 GLU A CA 1
ATOM 629 C C . GLU A 1 81 ? -17.289 2.746 3.985 1.00 91.06 81 GLU A C 1
ATOM 631 O O . GLU A 1 81 ? -17.707 2.731 2.827 1.00 91.06 81 GLU A O 1
ATOM 636 N N . ARG A 1 82 ? -16.331 3.596 4.378 1.00 92.56 82 ARG A N 1
ATOM 637 C CA . ARG A 1 82 ? -15.702 4.574 3.472 1.00 92.56 82 ARG A CA 1
ATOM 638 C C . ARG A 1 82 ? -14.824 3.913 2.418 1.00 92.56 82 ARG A C 1
ATOM 640 O O . ARG A 1 82 ? -14.734 4.392 1.290 1.00 92.56 82 ARG A O 1
ATOM 647 N N . PHE A 1 83 ? -14.143 2.843 2.802 1.00 90.94 83 PHE A N 1
ATOM 648 C CA . PHE A 1 83 ? -13.101 2.217 2.015 1.00 90.94 83 PHE A CA 1
ATOM 649 C C . PHE A 1 83 ? -13.434 0.747 1.754 1.00 90.94 83 PHE A C 1
ATOM 651 O O . PHE A 1 83 ? -12.940 -0.152 2.433 1.00 90.94 83 PHE A O 1
ATOM 658 N N . GLN A 1 84 ? -14.246 0.513 0.721 1.00 90.56 84 GLN A N 1
ATOM 659 C CA . GLN A 1 84 ? -14.627 -0.833 0.282 1.00 90.56 84 GLN A CA 1
ATOM 660 C C . GLN A 1 84 ? -13.393 -1.678 -0.066 1.00 90.56 84 GLN A C 1
ATOM 662 O O . GLN A 1 84 ? -12.481 -1.137 -0.690 1.00 90.56 84 GLN A O 1
ATOM 667 N N . PRO A 1 85 ? -13.344 -2.974 0.282 1.00 91.56 85 PRO A N 1
ATOM 668 C CA . PRO A 1 85 ? -12.193 -3.833 -0.002 1.00 91.56 85 PRO A CA 1
ATOM 669 C C . PRO A 1 85 ? -11.873 -3.909 -1.503 1.00 91.56 85 PRO A C 1
ATOM 671 O O . PRO A 1 85 ? -12.746 -3.686 -2.341 1.00 91.56 85 PRO A O 1
ATOM 674 N N . LEU A 1 86 ? -10.610 -4.191 -1.841 1.00 93.19 86 LEU A N 1
ATOM 675 C CA . LEU A 1 86 ? -10.195 -4.413 -3.229 1.00 93.19 86 LEU A CA 1
ATOM 676 C C . LEU A 1 86 ? -10.036 -5.894 -3.530 1.00 93.19 86 LEU A C 1
ATOM 678 O O . LEU A 1 86 ? -9.413 -6.622 -2.761 1.00 93.19 86 LEU A O 1
ATOM 682 N N . ASP A 1 87 ? -10.502 -6.285 -4.710 1.00 93.06 87 ASP A N 1
ATOM 683 C CA . ASP A 1 87 ? -10.234 -7.609 -5.250 1.00 93.06 87 ASP A CA 1
ATOM 684 C C . ASP A 1 87 ? -8.810 -7.694 -5.813 1.00 93.06 87 ASP A C 1
ATOM 686 O O . ASP A 1 87 ? -8.268 -6.732 -6.375 1.00 93.06 87 ASP A O 1
ATOM 690 N N . VAL A 1 88 ? -8.225 -8.885 -5.716 1.00 94.56 88 VAL A N 1
ATOM 691 C CA . VAL A 1 88 ? -6.967 -9.218 -6.389 1.00 94.56 88 VAL A CA 1
ATOM 692 C C . VAL A 1 88 ? -7.152 -9.087 -7.906 1.00 94.56 88 VAL A C 1
ATOM 694 O O . VAL A 1 88 ? -8.185 -9.458 -8.462 1.00 94.56 88 VAL A O 1
ATOM 697 N N . GLY A 1 89 ? -6.163 -8.509 -8.585 1.00 94.12 89 GLY A N 1
ATOM 698 C CA . GLY A 1 89 ? -6.209 -8.203 -10.016 1.00 94.12 89 GLY A CA 1
ATOM 699 C C . GLY A 1 89 ? -6.831 -6.854 -10.368 1.00 94.12 89 GLY A C 1
ATOM 700 O O . GLY A 1 89 ? -6.811 -6.460 -11.537 1.00 94.12 89 GLY A O 1
ATOM 701 N N . LYS A 1 90 ? -7.353 -6.099 -9.394 1.00 95.12 90 LYS A N 1
ATOM 702 C CA . LYS A 1 90 ? -7.825 -4.733 -9.648 1.00 95.12 90 LYS A CA 1
ATOM 703 C C . LYS A 1 90 ? -6.662 -3.771 -9.842 1.00 95.12 90 LYS A C 1
ATOM 705 O O . LYS A 1 90 ? -5.673 -3.797 -9.112 1.00 95.12 90 LYS A O 1
ATOM 710 N N . ASN A 1 91 ? -6.815 -2.888 -10.826 1.00 95.62 91 ASN A N 1
ATOM 711 C CA . ASN A 1 91 ? -5.866 -1.816 -11.086 1.00 95.62 91 ASN A CA 1
ATOM 712 C C . ASN A 1 91 ? -6.079 -0.674 -10.089 1.00 95.62 91 ASN A C 1
ATOM 714 O O . ASN A 1 91 ? -7.212 -0.283 -9.798 1.00 95.62 91 ASN A O 1
ATOM 718 N N . VAL A 1 92 ? -4.983 -0.115 -9.591 1.00 95.69 92 VAL A N 1
ATOM 719 C CA . VAL A 1 92 ? -4.962 0.939 -8.580 1.00 95.69 92 VAL A CA 1
ATOM 720 C C . VAL A 1 92 ? -3.976 2.039 -8.931 1.00 95.69 92 VAL A C 1
ATOM 722 O O . VAL A 1 92 ? -2.977 1.833 -9.619 1.00 95.69 92 VAL A O 1
ATOM 725 N N . ARG A 1 93 ? -4.264 3.229 -8.415 1.00 95.50 93 ARG A N 1
ATOM 726 C CA . ARG A 1 93 ? -3.389 4.396 -8.416 1.00 95.50 93 ARG A CA 1
ATOM 727 C C . ARG A 1 93 ? -2.897 4.644 -7.000 1.00 95.50 93 ARG A C 1
ATOM 729 O O . ARG A 1 93 ? -3.704 4.719 -6.073 1.00 95.50 93 ARG A O 1
ATOM 736 N N . ILE A 1 94 ? -1.590 4.824 -6.870 1.00 95.31 94 ILE A N 1
ATOM 737 C CA . ILE A 1 94 ? -0.926 5.206 -5.625 1.00 95.31 94 ILE A CA 1
ATOM 738 C C . ILE A 1 94 ? -0.461 6.657 -5.784 1.00 95.31 94 ILE A C 1
ATOM 740 O O . ILE A 1 94 ? 0.324 6.926 -6.698 1.00 95.31 94 ILE A O 1
ATOM 744 N N . PRO A 1 95 ? -0.934 7.608 -4.964 1.00 94.75 95 PRO A N 1
ATOM 745 C CA . PRO A 1 95 ? -0.476 8.988 -5.036 1.00 94.75 95 PRO A CA 1
ATOM 746 C C . PRO A 1 95 ? 0.999 9.079 -4.634 1.00 94.75 95 PRO A C 1
ATOM 748 O O . PRO A 1 95 ? 1.440 8.446 -3.677 1.00 94.75 95 PRO A O 1
ATOM 751 N N . ILE A 1 96 ? 1.764 9.877 -5.373 1.00 93.12 96 ILE A N 1
ATOM 752 C CA . ILE A 1 96 ? 3.191 10.085 -5.135 1.00 93.12 96 ILE A CA 1
ATOM 753 C C . ILE A 1 96 ? 3.372 11.402 -4.385 1.00 93.12 96 ILE A C 1
ATOM 755 O O . ILE A 1 96 ? 2.857 12.445 -4.802 1.00 93.12 96 ILE A O 1
ATOM 759 N N . ASN A 1 97 ? 4.149 11.365 -3.304 1.00 90.75 97 ASN A N 1
ATOM 760 C CA . ASN A 1 97 ? 4.506 12.568 -2.565 1.00 90.75 97 ASN A CA 1
ATOM 761 C C . ASN A 1 97 ? 5.304 13.536 -3.455 1.00 90.75 97 ASN A C 1
ATOM 763 O O . ASN A 1 97 ? 6.159 13.097 -4.226 1.00 90.75 97 ASN A O 1
ATOM 767 N N . PRO A 1 98 ? 5.098 14.860 -3.337 1.00 88.50 98 PRO A N 1
ATOM 768 C CA . PRO A 1 98 ? 5.813 15.840 -4.156 1.00 88.50 98 PRO A CA 1
ATOM 769 C C . PRO A 1 98 ? 7.345 15.740 -4.090 1.00 88.50 98 PRO A C 1
ATOM 771 O O . PRO A 1 98 ? 7.999 16.088 -5.064 1.00 88.50 98 PRO A O 1
ATOM 774 N N . VAL A 1 99 ? 7.898 15.256 -2.971 1.00 88.06 99 VAL A N 1
ATOM 775 C CA . VAL A 1 99 ? 9.345 15.072 -2.752 1.00 88.06 99 VAL A CA 1
ATOM 776 C C . VAL A 1 99 ? 9.915 13.927 -3.594 1.00 88.06 99 VAL A C 1
ATOM 778 O O . VAL A 1 99 ? 10.987 14.058 -4.181 1.00 88.06 99 VAL A O 1
ATOM 781 N N . ASP A 1 100 ? 9.190 12.813 -3.685 1.00 86.94 100 ASP A N 1
ATOM 782 C CA . ASP A 1 100 ? 9.613 11.630 -4.447 1.00 86.94 100 ASP A CA 1
ATOM 783 C C . ASP A 1 100 ? 9.281 11.745 -5.935 1.00 86.94 100 ASP A C 1
ATOM 785 O O . ASP A 1 100 ? 9.821 11.017 -6.773 1.00 86.94 100 ASP A O 1
ATOM 789 N N . ARG A 1 101 ? 8.372 12.662 -6.269 1.00 87.25 101 ARG A N 1
ATOM 790 C CA . ARG A 1 101 ? 7.904 12.889 -7.627 1.00 87.25 101 ARG A CA 1
ATOM 791 C C . ARG A 1 101 ? 8.977 13.618 -8.448 1.00 87.25 101 ARG A C 1
ATOM 793 O O . ARG A 1 101 ? 9.352 14.738 -8.096 1.00 87.25 101 ARG A O 1
ATOM 800 N N . PRO A 1 102 ? 9.416 13.070 -9.599 1.00 83.19 102 PRO A N 1
ATOM 801 C CA . PRO A 1 102 ? 10.289 13.814 -10.493 1.00 83.19 102 PRO A CA 1
ATOM 802 C C . PRO A 1 102 ? 9.545 15.036 -11.040 1.00 83.19 102 PRO A C 1
ATOM 804 O O . PRO A 1 102 ? 8.322 15.020 -11.200 1.00 83.19 102 PRO A O 1
ATOM 807 N N . LYS A 1 103 ? 10.284 16.103 -11.360 1.00 80.75 103 LYS A N 1
ATOM 808 C CA . LYS A 1 103 ? 9.719 17.409 -11.750 1.00 80.75 103 LYS A CA 1
ATOM 809 C C . LYS A 1 103 ? 8.661 17.311 -12.857 1.00 80.75 103 LYS A C 1
ATOM 811 O O . LYS A 1 103 ? 7.680 18.051 -12.839 1.00 80.75 103 LYS A O 1
ATOM 816 N N . ILE A 1 104 ? 8.846 16.364 -13.775 1.00 81.50 104 ILE A N 1
ATOM 817 C CA . ILE A 1 104 ? 7.964 16.100 -14.919 1.00 81.50 104 ILE A CA 1
ATOM 818 C C . ILE A 1 104 ? 7.432 14.657 -14.862 1.00 81.50 104 ILE A C 1
ATOM 820 O O . ILE A 1 104 ? 7.325 13.952 -15.855 1.00 81.50 104 ILE A O 1
ATOM 824 N N . GLY A 1 105 ? 7.133 14.179 -13.654 1.00 79.69 105 GLY A N 1
ATOM 825 C CA . GLY A 1 105 ? 6.531 12.868 -13.420 1.00 79.69 105 GLY A CA 1
ATOM 826 C C . GLY A 1 105 ? 5.013 12.909 -13.331 1.00 79.69 105 GLY A C 1
ATOM 827 O O . GLY A 1 105 ? 4.405 13.941 -13.016 1.00 79.69 105 GLY A O 1
ATOM 828 N N . HIS A 1 106 ? 4.387 11.747 -13.500 1.00 86.88 106 HIS A N 1
ATOM 829 C CA . HIS A 1 106 ? 2.988 11.548 -13.134 1.00 86.88 106 HIS A CA 1
ATOM 830 C C . HIS A 1 106 ? 2.778 11.773 -11.627 1.00 86.88 106 HIS A C 1
ATOM 832 O O . HIS A 1 106 ? 3.706 11.673 -10.827 1.00 86.88 106 HIS A O 1
ATOM 838 N N . ARG A 1 107 ? 1.555 12.146 -11.232 1.00 90.75 107 ARG A N 1
ATOM 839 C CA . ARG A 1 107 ? 1.196 12.325 -9.811 1.00 90.75 107 ARG A CA 1
ATOM 840 C C . ARG A 1 107 ? 0.899 11.007 -9.108 1.00 90.75 107 ARG A C 1
ATOM 842 O O . ARG A 1 107 ? 0.957 10.956 -7.888 1.00 90.75 107 ARG A O 1
ATOM 849 N N . ASN A 1 108 ? 0.571 9.979 -9.882 1.00 93.50 108 ASN A N 1
ATOM 850 C CA . ASN A 1 108 ? 0.170 8.681 -9.379 1.00 93.50 108 ASN A CA 1
ATOM 851 C C . ASN A 1 108 ? 1.016 7.603 -10.048 1.00 93.50 108 ASN A C 1
ATOM 853 O O . ASN A 1 108 ? 1.239 7.669 -11.259 1.00 93.50 108 ASN A O 1
ATOM 857 N N . LEU A 1 109 ? 1.427 6.611 -9.268 1.00 93.19 109 LEU A N 1
ATOM 858 C CA . LEU A 1 109 ? 1.972 5.357 -9.762 1.00 93.19 109 LEU A CA 1
ATOM 859 C C . LEU A 1 109 ? 0.814 4.400 -10.055 1.00 93.19 109 LEU A C 1
ATOM 861 O O . LEU A 1 109 ? -0.131 4.308 -9.269 1.00 93.19 109 LEU A O 1
ATOM 865 N N . LEU A 1 110 ? 0.881 3.710 -11.188 1.00 94.38 110 LEU A N 1
ATOM 866 C CA . LEU A 1 110 ? -0.107 2.715 -11.590 1.00 94.38 110 LEU A CA 1
ATOM 867 C C . LEU A 1 110 ? 0.376 1.318 -11.202 1.00 94.38 110 LEU A C 1
ATOM 869 O O . LEU A 1 110 ? 1.539 0.984 -11.432 1.00 94.38 110 LEU A O 1
ATOM 873 N N . GLY A 1 111 ? -0.519 0.504 -10.657 1.00 94.75 111 GLY A N 1
ATOM 874 C CA . GLY A 1 111 ? -0.227 -0.885 -10.331 1.00 94.75 111 GLY A CA 1
ATOM 875 C C . GLY A 1 111 ? -1.481 -1.744 -10.282 1.00 94.75 111 GLY A C 1
ATOM 876 O O . GLY A 1 111 ? -2.599 -1.254 -10.437 1.00 94.75 111 GLY A O 1
ATOM 877 N N . VAL A 1 112 ? -1.283 -3.032 -10.059 1.00 96.00 112 VAL A N 1
ATOM 878 C CA . VAL A 1 112 ? -2.322 -4.043 -9.891 1.00 96.00 112 VAL A CA 1
ATOM 879 C C . VAL A 1 112 ? -2.175 -4.685 -8.517 1.00 96.00 112 VAL A C 1
ATOM 881 O O . VAL A 1 112 ? -1.065 -4.867 -8.024 1.00 96.00 112 VAL A O 1
ATOM 884 N N . VAL A 1 113 ? -3.292 -4.999 -7.868 1.00 95.94 113 VAL A N 1
ATOM 885 C CA . VAL A 1 113 ? -3.276 -5.740 -6.603 1.00 95.94 113 VAL A CA 1
ATOM 886 C C . VAL A 1 113 ? -2.885 -7.187 -6.889 1.00 95.94 113 VAL A C 1
ATOM 888 O O . VAL A 1 113 ? -3.627 -7.892 -7.572 1.00 95.94 113 VAL A O 1
ATOM 891 N N . THR A 1 114 ? -1.746 -7.629 -6.366 1.00 95.25 114 THR A N 1
ATOM 892 C CA . THR A 1 114 ? -1.272 -9.015 -6.515 1.00 95.25 114 THR A CA 1
ATOM 893 C C . THR A 1 114 ? -1.781 -9.889 -5.374 1.00 95.25 114 THR A C 1
ATOM 895 O O . THR A 1 114 ? -2.209 -11.014 -5.598 1.00 95.25 114 THR A O 1
ATOM 898 N N . GLU A 1 115 ? -1.786 -9.355 -4.151 1.00 94.75 115 GLU A N 1
ATOM 899 C CA . GLU A 1 115 ? -2.200 -10.079 -2.947 1.00 94.75 115 GLU A CA 1
ATOM 900 C C . GLU A 1 115 ? -2.937 -9.145 -1.984 1.00 94.75 115 GLU A C 1
ATOM 902 O O . GLU A 1 115 ? -2.662 -7.942 -1.935 1.00 94.75 115 GLU A O 1
ATOM 907 N N . ALA A 1 116 ? -3.848 -9.710 -1.192 1.00 94.81 116 ALA A N 1
ATOM 908 C CA . ALA A 1 116 ? -4.558 -9.019 -0.122 1.00 94.81 116 ALA A CA 1
ATOM 909 C C . ALA A 1 116 ? -4.573 -9.910 1.130 1.00 94.81 116 ALA A C 1
ATOM 911 O O . ALA A 1 116 ? -5.183 -10.978 1.121 1.00 94.81 116 ALA A O 1
ATOM 912 N N . ILE A 1 117 ? -3.891 -9.480 2.194 1.00 93.56 117 ILE A N 1
ATOM 913 C CA . ILE A 1 117 ? -3.763 -10.214 3.462 1.00 93.56 117 ILE A CA 1
ATOM 914 C C . ILE A 1 117 ? -4.125 -9.257 4.597 1.00 93.56 117 ILE A C 1
ATOM 916 O O . ILE A 1 117 ? -3.510 -8.200 4.723 1.00 93.56 117 ILE A O 1
ATOM 920 N N . ASP A 1 118 ? -5.134 -9.598 5.400 1.00 88.81 118 ASP A N 1
ATOM 921 C CA . ASP A 1 118 ? -5.565 -8.840 6.590 1.00 88.81 118 ASP A CA 1
ATOM 922 C C . ASP A 1 118 ? -5.771 -7.326 6.362 1.00 88.81 118 ASP A C 1
ATOM 924 O O . ASP A 1 118 ? -5.510 -6.490 7.225 1.00 88.81 118 ASP A O 1
ATOM 928 N N . GLY A 1 119 ? -6.254 -6.944 5.173 1.00 88.56 119 GLY A N 1
ATOM 929 C CA . GLY A 1 119 ? -6.498 -5.541 4.802 1.00 88.56 119 GLY A CA 1
ATOM 930 C C . GLY A 1 119 ? -5.259 -4.767 4.332 1.00 88.56 119 GLY A C 1
ATOM 931 O O . GLY A 1 119 ? -5.365 -3.569 4.042 1.00 88.56 119 GLY A O 1
ATOM 932 N N . LEU A 1 120 ? -4.117 -5.445 4.220 1.00 94.31 120 LEU A N 1
ATOM 933 C CA . LEU A 1 120 ? -2.900 -4.963 3.579 1.00 94.31 120 LEU A CA 1
ATOM 934 C C . LEU A 1 120 ? -2.773 -5.556 2.175 1.00 94.31 120 LEU A C 1
ATOM 936 O O . LEU A 1 120 ? -3.017 -6.742 1.956 1.00 94.31 120 LEU A O 1
ATOM 940 N N . TYR A 1 121 ? -2.363 -4.722 1.228 1.00 96.38 121 TYR A N 1
ATOM 941 C CA . TYR A 1 121 ? -2.326 -5.057 -0.189 1.00 96.38 121 TYR A CA 1
ATOM 942 C C . TYR A 1 121 ? -0.898 -4.998 -0.722 1.00 96.38 121 TYR A C 1
ATOM 944 O O . TYR A 1 121 ? -0.195 -4.001 -0.527 1.00 96.38 121 TYR A O 1
ATOM 952 N N . THR A 1 122 ? -0.493 -6.043 -1.434 1.00 96.00 122 THR A N 1
ATOM 953 C CA . THR A 1 122 ? 0.759 -6.072 -2.196 1.00 96.00 122 THR A CA 1
ATOM 954 C C . THR A 1 122 ? 0.468 -5.615 -3.619 1.00 96.00 122 THR A C 1
ATOM 956 O O . THR A 1 122 ? -0.464 -6.116 -4.256 1.00 96.00 122 THR A 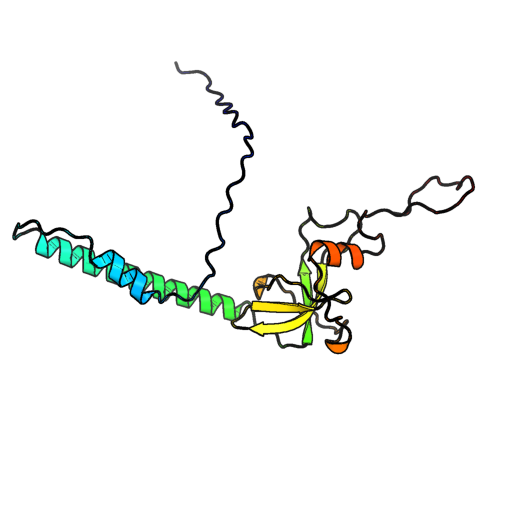O 1
ATOM 959 N N . ILE A 1 123 ? 1.250 -4.658 -4.123 1.00 96.06 123 ILE A N 1
ATOM 960 C CA . ILE A 1 123 ? 1.020 -4.054 -5.438 1.00 96.06 123 ILE A CA 1
ATOM 961 C C . ILE A 1 123 ? 2.119 -4.456 -6.419 1.00 96.06 123 ILE A C 1
ATOM 963 O O . ILE A 1 123 ? 3.302 -4.201 -6.189 1.00 96.06 123 ILE A O 1
ATOM 967 N N . GLY A 1 124 ? 1.701 -5.027 -7.542 1.00 95.56 124 GLY A N 1
ATOM 968 C CA . GLY A 1 124 ? 2.512 -5.256 -8.725 1.00 95.56 124 GLY A CA 1
ATOM 969 C C . GLY A 1 124 ? 2.500 -4.044 -9.649 1.00 95.56 124 GLY A C 1
ATOM 970 O O . GLY A 1 124 ? 1.452 -3.468 -9.931 1.00 95.56 124 GLY A O 1
ATOM 971 N N . THR A 1 125 ? 3.658 -3.644 -10.149 1.00 94.50 125 THR A N 1
ATOM 972 C CA . THR A 1 125 ? 3.794 -2.642 -11.215 1.00 94.50 125 THR A CA 1
ATOM 973 C C . THR A 1 125 ? 4.419 -3.292 -12.443 1.00 94.50 125 THR A C 1
ATOM 975 O O . THR A 1 125 ? 4.996 -4.371 -12.342 1.00 94.50 125 THR A O 1
ATOM 978 N N . ALA A 1 126 ? 4.370 -2.626 -13.598 1.00 91.94 126 ALA A N 1
ATOM 979 C CA . ALA A 1 126 ? 4.984 -3.140 -14.830 1.00 91.94 126 ALA A CA 1
ATOM 980 C C . ALA A 1 126 ? 6.491 -3.458 -14.689 1.00 91.94 126 ALA A C 1
ATOM 982 O O . ALA A 1 126 ? 7.026 -4.271 -15.431 1.00 91.94 126 ALA A O 1
ATOM 983 N N . ASN A 1 127 ? 7.171 -2.829 -13.723 1.00 89.81 127 ASN A N 1
ATOM 984 C CA . ASN A 1 127 ? 8.607 -2.988 -13.479 1.00 89.81 127 ASN A CA 1
ATOM 985 C C . ASN A 1 127 ? 8.921 -3.879 -12.267 1.00 89.81 127 ASN A C 1
ATOM 987 O O . ASN A 1 127 ? 10.081 -3.980 -11.868 1.00 89.81 127 ASN A O 1
ATOM 991 N N . GLY A 1 128 ? 7.908 -4.474 -11.635 1.00 93.75 128 GLY A N 1
ATOM 992 C CA . GLY A 1 128 ? 8.087 -5.383 -10.507 1.00 93.75 128 GLY A CA 1
ATOM 993 C C . GLY A 1 128 ? 7.089 -5.179 -9.383 1.00 93.75 128 GLY A C 1
ATOM 994 O O . GLY A 1 128 ? 6.279 -4.245 -9.385 1.00 93.75 128 GLY A O 1
ATOM 995 N N . THR A 1 129 ? 7.175 -6.056 -8.396 1.00 95.44 129 THR A N 1
ATOM 996 C CA . THR A 1 129 ? 6.342 -6.011 -7.196 1.00 95.44 129 THR A CA 1
ATOM 997 C C . THR A 1 129 ? 6.950 -5.072 -6.161 1.00 95.44 129 THR A C 1
ATOM 999 O O . THR A 1 129 ? 8.159 -5.085 -5.913 1.00 95.44 129 THR A O 1
ATOM 1002 N N . LEU A 1 130 ? 6.115 -4.227 -5.558 1.00 95.12 130 LEU A N 1
ATOM 1003 C CA . LEU A 1 130 ? 6.540 -3.335 -4.488 1.00 95.12 130 LEU A CA 1
ATOM 1004 C C . LEU A 1 130 ? 6.709 -4.135 -3.186 1.00 95.12 130 LEU A C 1
ATOM 1006 O O . LEU A 1 130 ? 5.777 -4.831 -2.786 1.00 95.12 130 LEU A O 1
ATOM 1010 N N . PRO A 1 131 ? 7.852 -4.013 -2.483 1.00 93.69 131 PRO A N 1
ATOM 1011 C CA . PRO A 1 131 ? 8.073 -4.719 -1.219 1.00 93.69 131 PRO A CA 1
ATOM 1012 C C . PRO A 1 131 ? 7.215 -4.152 -0.0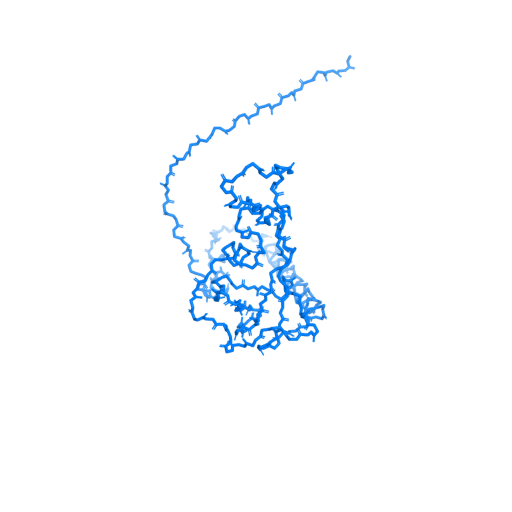79 1.00 93.69 131 PRO A C 1
ATOM 1014 O O . PRO A 1 131 ? 6.920 -4.838 0.895 1.00 93.69 131 PRO A O 1
ATOM 1017 N N . GLN A 1 132 ? 6.816 -2.883 -0.189 1.00 93.31 132 GLN A N 1
ATOM 1018 C CA . GLN A 1 132 ? 5.942 -2.232 0.774 1.00 93.31 132 GLN A CA 1
ATOM 1019 C C . GLN A 1 132 ? 4.491 -2.669 0.558 1.00 93.31 132 GLN A C 1
ATOM 1021 O O . GLN A 1 132 ? 3.969 -2.594 -0.555 1.00 93.31 132 GLN A O 1
ATOM 1026 N N . LYS A 1 133 ? 3.822 -3.045 1.650 1.00 94.56 133 LYS A N 1
ATOM 1027 C CA . LYS A 1 133 ? 2.377 -3.282 1.668 1.00 94.56 133 LYS A CA 1
ATOM 1028 C C . LYS A 1 133 ? 1.621 -1.972 1.870 1.00 94.56 133 LYS A C 1
ATOM 1030 O O . LYS A 1 133 ? 2.048 -1.113 2.642 1.00 94.56 133 LYS A O 1
ATOM 1035 N N . PHE A 1 134 ? 0.482 -1.845 1.204 1.00 95.56 134 PHE A N 1
ATOM 1036 C CA . PHE A 1 134 ? -0.354 -0.652 1.248 1.00 95.56 134 PHE A CA 1
ATOM 1037 C C . PHE A 1 134 ? -1.642 -0.917 2.010 1.00 95.56 134 PHE A C 1
ATOM 1039 O O . PHE A 1 134 ? -2.256 -1.975 1.877 1.00 95.56 134 PHE A O 1
ATOM 1046 N N . SER A 1 135 ? -2.081 0.068 2.782 1.00 94.31 135 SER A N 1
ATOM 1047 C CA . SER A 1 135 ? -3.410 0.059 3.380 1.00 94.31 135 SER A CA 1
ATOM 1048 C C . SER A 1 135 ? -4.446 0.548 2.373 1.00 94.31 135 SER A C 1
ATOM 1050 O O . SER A 1 135 ? -4.156 1.300 1.438 1.00 94.31 135 SER A O 1
ATOM 1052 N N . ARG A 1 136 ? -5.704 0.160 2.582 1.00 94.69 136 ARG A N 1
ATOM 1053 C CA . ARG A 1 136 ? -6.783 0.474 1.644 1.00 94.69 136 ARG A CA 1
ATOM 1054 C C . ARG A 1 136 ? -6.926 1.973 1.322 1.00 94.69 136 ARG A C 1
ATOM 1056 O O . ARG A 1 136 ? -7.197 2.321 0.177 1.00 94.69 136 ARG A O 1
ATOM 1063 N N . ASN A 1 137 ? -6.755 2.851 2.306 1.00 93.44 137 ASN A N 1
ATOM 1064 C CA . ASN A 1 137 ? -6.884 4.309 2.165 1.00 93.44 137 ASN A CA 1
ATOM 1065 C C . ASN A 1 137 ? -5.791 4.964 1.296 1.00 93.44 137 ASN A C 1
ATOM 1067 O O . ASN A 1 137 ? -5.969 6.095 0.851 1.00 93.44 137 ASN A O 1
ATOM 1071 N N . GLN A 1 138 ? -4.672 4.278 1.056 1.00 94.75 138 GLN A N 1
ATOM 1072 C CA . GLN A 1 138 ? -3.580 4.767 0.207 1.00 94.75 138 GLN A CA 1
ATOM 1073 C C . GLN A 1 138 ? -3.816 4.460 -1.277 1.00 94.75 138 GLN A C 1
ATOM 1075 O O . GLN A 1 138 ? -3.135 5.011 -2.140 1.00 94.75 138 GLN A O 1
ATOM 1080 N N . LEU A 1 139 ? -4.774 3.581 -1.578 1.00 95.62 139 LEU A N 1
ATOM 1081 C CA . LEU A 1 139 ? -5.024 3.066 -2.916 1.00 95.62 139 LEU A CA 1
ATOM 1082 C C . LEU A 1 139 ? -6.307 3.649 -3.496 1.00 95.62 139 LEU A C 1
ATOM 1084 O O . LEU A 1 139 ? -7.346 3.702 -2.837 1.00 95.62 139 LEU A O 1
ATOM 1088 N N . TYR A 1 140 ? -6.261 4.009 -4.773 1.00 95.19 140 TYR A N 1
ATOM 1089 C CA . TYR A 1 140 ? -7.432 4.479 -5.505 1.00 95.19 140 TYR A CA 1
ATOM 1090 C C . TYR A 1 140 ? -7.720 3.524 -6.661 1.00 95.19 140 TYR A C 1
ATOM 1092 O O . TYR A 1 140 ? -6.894 3.433 -7.571 1.00 95.19 140 TYR A O 1
ATOM 1100 N N . PRO A 1 141 ? -8.842 2.784 -6.642 1.00 94.50 141 PRO A N 1
ATOM 1101 C CA . PRO A 1 141 ? -9.164 1.854 -7.716 1.00 94.50 141 PRO A CA 1
ATOM 1102 C C . PRO A 1 141 ? -9.335 2.599 -9.045 1.00 94.50 141 PRO A C 1
ATOM 1104 O O . PRO A 1 141 ? -9.849 3.718 -9.091 1.00 94.50 141 PRO A O 1
ATOM 1107 N N . CYS A 1 142 ? -8.881 1.976 -10.127 1.00 93.56 142 CYS A N 1
ATOM 1108 C CA . CYS A 1 142 ? -9.137 2.432 -11.486 1.00 93.56 142 CYS A CA 1
ATOM 1109 C C . CYS A 1 142 ? -10.404 1.771 -12.026 1.00 93.56 142 CYS A C 1
ATOM 1111 O O . CYS A 1 142 ? -10.637 0.586 -11.800 1.00 93.56 142 CYS A O 1
ATOM 1113 N N . GLU A 1 143 ? -11.187 2.524 -12.792 1.00 89.44 143 GLU A N 1
ATOM 1114 C CA . GLU A 1 143 ? -12.345 1.987 -13.518 1.00 89.44 143 GLU A CA 1
ATOM 1115 C C . GLU A 1 143 ? -11.908 1.097 -14.689 1.00 89.44 143 GLU A C 1
ATOM 1117 O O . GLU A 1 143 ? -12.549 0.097 -15.004 1.00 89.44 143 GLU A O 1
ATOM 1122 N N . THR A 1 144 ? -10.783 1.443 -15.315 1.00 89.88 144 THR A N 1
ATOM 1123 C CA . THR A 1 144 ? -10.205 0.735 -16.456 1.00 89.88 144 THR A CA 1
ATOM 1124 C C . THR A 1 144 ? -9.023 -0.134 -16.034 1.00 89.88 144 THR A C 1
ATOM 1126 O O . THR A 1 144 ? -8.213 0.258 -15.190 1.00 89.88 144 THR A O 1
ATOM 1129 N N . ASN A 1 145 ? -8.889 -1.293 -16.678 1.00 88.19 145 ASN A N 1
ATOM 1130 C CA . ASN A 1 145 ? -7.748 -2.186 -16.494 1.00 88.19 145 ASN A CA 1
ATOM 1131 C C . ASN A 1 145 ? -6.621 -1.784 -17.450 1.00 88.19 145 ASN A C 1
ATOM 1133 O O . ASN A 1 145 ? -6.836 -1.727 -18.659 1.00 88.19 145 ASN A O 1
ATOM 1137 N N . PHE A 1 146 ? -5.438 -1.506 -16.908 1.00 88.56 146 PHE A N 1
ATOM 1138 C CA . PHE A 1 146 ? -4.254 -1.125 -17.685 1.00 88.56 146 PHE A CA 1
ATOM 1139 C C . PHE A 1 146 ? -3.161 -2.191 -17.641 1.00 88.56 146 PHE A C 1
ATOM 1141 O O . PHE A 1 146 ? -2.396 -2.315 -18.590 1.00 88.56 146 PHE A O 1
ATOM 1148 N N . LEU A 1 147 ? -3.088 -2.928 -16.533 1.00 91.38 147 LEU A N 1
ATOM 1149 C CA . LEU A 1 147 ? -2.128 -3.993 -16.279 1.00 91.38 147 LEU A CA 1
ATOM 1150 C C . LEU A 1 147 ? -2.865 -5.245 -15.812 1.00 91.38 147 LEU A C 1
ATOM 1152 O O . LEU A 1 147 ? -3.828 -5.154 -15.038 1.00 91.38 147 LEU A O 1
ATOM 1156 N N . VAL A 1 148 ? -2.401 -6.405 -16.268 1.00 92.56 148 VAL A N 1
ATOM 1157 C CA . VAL A 1 148 ? -2.851 -7.714 -15.788 1.00 92.56 148 VAL A CA 1
ATOM 1158 C C . VAL A 1 148 ? -1.796 -8.275 -14.834 1.00 92.56 148 VAL A C 1
ATOM 1160 O O . VAL A 1 148 ? -0.621 -7.936 -14.923 1.00 92.56 148 VAL A O 1
ATOM 1163 N N . ILE A 1 149 ? -2.199 -9.152 -13.911 1.00 91.38 149 ILE A N 1
ATOM 1164 C CA . ILE A 1 149 ? -1.279 -9.795 -12.953 1.00 91.38 149 ILE A CA 1
ATOM 1165 C C . ILE A 1 149 ? -0.141 -10.533 -13.681 1.00 91.38 149 ILE A C 1
ATOM 1167 O O . ILE A 1 149 ? 0.993 -10.506 -13.223 1.00 91.38 149 ILE A O 1
ATOM 1171 N N . ALA A 1 150 ? -0.426 -11.137 -14.839 1.00 91.19 150 ALA A N 1
ATOM 1172 C CA . ALA A 1 150 ? 0.565 -11.844 -15.650 1.00 91.19 150 ALA A CA 1
ATOM 1173 C C . ALA A 1 150 ? 1.653 -10.929 -16.247 1.00 91.19 150 ALA A C 1
ATOM 1175 O O . ALA A 1 150 ? 2.725 -11.417 -16.590 1.00 91.19 150 ALA A O 1
ATOM 1176 N N . ASP A 1 151 ? 1.393 -9.622 -16.357 1.00 89.88 151 ASP A N 1
ATOM 1177 C CA . ASP A 1 151 ? 2.346 -8.646 -16.901 1.00 89.88 151 ASP A CA 1
ATOM 1178 C C . ASP A 1 151 ? 3.325 -8.129 -15.832 1.00 89.88 151 ASP A C 1
ATOM 1180 O O . ASP A 1 151 ? 4.229 -7.350 -16.138 1.00 89.88 151 ASP A O 1
ATOM 1184 N N . VAL A 1 152 ? 3.135 -8.514 -14.565 1.00 92.38 152 VAL A N 1
ATOM 1185 C CA . VAL A 1 152 ? 3.981 -8.083 -13.451 1.00 92.38 152 VAL A CA 1
ATOM 1186 C C . VAL A 1 152 ? 5.182 -9.024 -13.342 1.00 92.38 152 VAL A C 1
ATOM 1188 O O . VAL A 1 152 ? 4.996 -10.213 -13.080 1.00 92.38 152 VAL A O 1
ATOM 1191 N N . PRO A 1 153 ? 6.423 -8.528 -13.485 1.00 91.81 153 PRO A N 1
ATOM 1192 C CA . PRO A 1 153 ? 7.594 -9.363 -13.278 1.00 91.81 153 PRO A CA 1
ATOM 1193 C C . PRO A 1 153 ? 7.770 -9.698 -11.790 1.00 91.81 153 PRO A C 1
ATOM 1195 O O . PRO A 1 153 ? 7.498 -8.880 -10.909 1.00 91.81 153 PRO A O 1
ATOM 1198 N N . GLU A 1 154 ? 8.307 -10.886 -11.506 1.00 87.62 154 GLU A N 1
ATOM 1199 C CA . GLU A 1 154 ? 8.543 -11.386 -10.138 1.00 87.62 154 GLU A CA 1
ATOM 1200 C C . GLU A 1 154 ? 9.698 -10.673 -9.404 1.00 87.62 154 GLU A C 1
ATOM 1202 O O . GLU A 1 154 ? 10.044 -11.008 -8.274 1.00 87.62 154 GLU A O 1
ATOM 1207 N N . CYS A 1 155 ? 10.312 -9.661 -10.019 1.00 90.69 155 CYS A N 1
ATOM 1208 C CA . CYS A 1 155 ? 11.361 -8.869 -9.391 1.00 90.69 155 CYS A CA 1
ATOM 1209 C C . CYS A 1 155 ? 10.778 -7.879 -8.372 1.00 90.69 155 CYS A C 1
ATOM 1211 O O . CYS A 1 155 ? 9.776 -7.213 -8.634 1.00 90.69 155 CYS A O 1
ATOM 1213 N N . SER A 1 156 ? 11.439 -7.723 -7.223 1.00 92.25 156 SER A N 1
ATOM 1214 C CA . SER A 1 156 ? 11.103 -6.676 -6.257 1.00 92.25 156 SER A CA 1
ATOM 1215 C C . SER A 1 156 ? 11.707 -5.332 -6.673 1.00 92.25 156 SER A C 1
ATOM 1217 O O . SER A 1 156 ? 12.926 -5.234 -6.840 1.00 92.25 156 SER A O 1
ATOM 1219 N N . THR A 1 157 ? 10.891 -4.283 -6.751 1.00 92.38 157 THR A N 1
ATOM 1220 C CA . THR A 1 157 ? 11.338 -2.928 -7.113 1.00 92.38 157 THR A CA 1
ATOM 1221 C C . THR A 1 157 ? 10.913 -1.929 -6.039 1.00 92.38 157 THR A C 1
ATOM 1223 O O . THR A 1 157 ? 9.787 -1.966 -5.549 1.00 92.38 157 THR A O 1
ATOM 1226 N N . SER A 1 158 ? 11.802 -1.011 -5.646 1.00 93.19 158 SER A N 1
ATOM 1227 C CA . SER A 1 158 ? 11.453 0.026 -4.666 1.00 93.19 158 SER A CA 1
ATOM 1228 C C . SER A 1 158 ? 10.438 1.019 -5.237 1.00 93.19 158 SER A C 1
ATOM 1230 O O . SER A 1 158 ? 10.425 1.294 -6.438 1.00 93.19 158 SER A O 1
ATOM 1232 N N . PHE A 1 159 ? 9.618 1.624 -4.372 1.00 91.75 159 PHE A N 1
ATOM 1233 C CA . PHE A 1 159 ? 8.587 2.579 -4.796 1.00 91.75 159 PHE A CA 1
ATOM 1234 C C . PHE A 1 159 ? 9.164 3.728 -5.639 1.00 91.75 159 PHE A C 1
ATOM 1236 O O . PHE A 1 159 ? 8.658 4.038 -6.716 1.00 91.75 159 PHE A O 1
ATOM 1243 N N . ARG A 1 160 ? 10.294 4.304 -5.210 1.00 90.69 160 ARG A N 1
ATOM 1244 C CA . ARG A 1 160 ? 10.976 5.390 -5.930 1.00 90.69 160 ARG A CA 1
ATOM 1245 C C . ARG A 1 160 ? 11.540 4.951 -7.284 1.00 90.69 160 ARG A C 1
ATOM 1247 O O . ARG A 1 160 ? 11.491 5.724 -8.240 1.00 90.69 160 ARG A O 1
ATOM 1254 N N . ALA A 1 161 ? 12.055 3.724 -7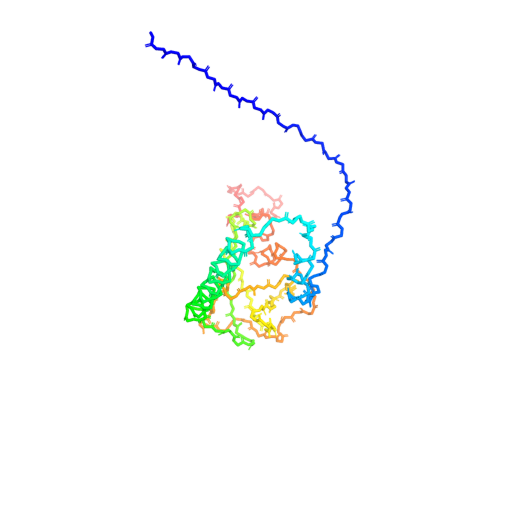.385 1.00 90.19 161 ALA A N 1
ATOM 1255 C CA . ALA A 1 161 ? 12.510 3.179 -8.660 1.00 90.19 161 ALA A CA 1
ATOM 1256 C C . ALA A 1 161 ? 11.331 2.994 -9.626 1.00 90.19 161 ALA A C 1
ATOM 1258 O O . ALA A 1 161 ? 11.388 3.514 -10.738 1.00 90.19 161 ALA A O 1
ATOM 1259 N N . ALA A 1 162 ? 10.226 2.405 -9.160 1.00 91.31 162 ALA A N 1
ATOM 1260 C CA . ALA A 1 162 ? 9.012 2.228 -9.957 1.00 91.31 162 ALA A CA 1
ATOM 1261 C C . ALA A 1 162 ? 8.436 3.566 -10.471 1.00 91.31 162 ALA A C 1
ATOM 1263 O O . ALA A 1 162 ? 8.003 3.659 -11.623 1.00 91.31 162 ALA A O 1
ATOM 1264 N N . ILE A 1 163 ? 8.483 4.633 -9.664 1.00 90.12 163 ILE A N 1
ATOM 1265 C CA . ILE A 1 163 ? 8.112 5.994 -10.096 1.00 90.12 163 ILE A CA 1
ATOM 1266 C C . ILE A 1 163 ? 9.029 6.493 -11.217 1.00 90.12 163 ILE A C 1
ATOM 1268 O O . ILE A 1 163 ? 8.566 7.039 -12.217 1.00 90.12 163 ILE A O 1
ATOM 1272 N N . GLY A 1 164 ? 10.338 6.328 -11.049 1.00 87.75 164 GLY A N 1
ATOM 1273 C CA . GLY A 1 164 ? 11.314 6.772 -12.036 1.00 87.75 164 GLY A CA 1
ATOM 1274 C C . GLY A 1 164 ? 11.210 6.027 -13.365 1.00 87.75 164 GLY A C 1
ATOM 1275 O O . GLY A 1 164 ? 11.360 6.644 -14.417 1.00 87.75 164 GLY A O 1
ATOM 1276 N N . ASP A 1 165 ? 10.922 4.730 -13.309 1.00 86.56 165 ASP A N 1
ATOM 1277 C CA . ASP A 1 165 ? 10.825 3.857 -14.479 1.00 86.56 165 ASP A CA 1
ATOM 1278 C C . ASP A 1 165 ? 9.468 4.000 -15.198 1.00 86.56 165 ASP A C 1
ATOM 1280 O O . ASP A 1 165 ? 9.377 3.775 -16.400 1.00 86.56 165 ASP A O 1
ATOM 1284 N N . SER A 1 166 ? 8.418 4.444 -14.495 1.00 83.50 166 SER A N 1
ATOM 1285 C CA . SER A 1 166 ? 7.127 4.819 -15.106 1.00 83.50 166 SER A CA 1
ATOM 1286 C C . SER A 1 166 ? 7.107 6.239 -15.690 1.00 83.50 166 SER A C 1
ATOM 1288 O O . SER A 1 166 ? 6.152 6.622 -16.366 1.00 83.50 166 SER A O 1
ATOM 1290 N N . SER A 1 167 ? 8.150 7.037 -15.449 1.00 81.06 167 SER A N 1
ATOM 1291 C CA . SER A 1 167 ? 8.267 8.400 -15.965 1.00 81.06 167 SER A CA 1
ATOM 1292 C C . SER A 1 167 ? 8.755 8.409 -17.415 1.00 81.06 167 SER A C 1
ATOM 1294 O O . SER A 1 167 ? 9.801 7.846 -17.739 1.00 81.06 167 SER A O 1
ATOM 1296 N N . ILE A 1 168 ? 8.066 9.155 -18.285 1.00 75.88 168 ILE A N 1
ATOM 1297 C CA . ILE A 1 168 ? 8.461 9.343 -19.693 1.00 75.88 168 ILE A CA 1
ATOM 1298 C C . ILE A 1 168 ? 9.872 9.940 -19.796 1.00 75.88 168 ILE A C 1
ATOM 1300 O O . ILE A 1 168 ? 10.624 9.608 -20.714 1.00 75.88 168 ILE A O 1
ATOM 1304 N N . HIS A 1 169 ? 10.268 10.793 -18.848 1.00 72.75 169 HIS A N 1
ATOM 1305 C CA . HIS A 1 169 ? 11.569 11.475 -18.818 1.00 72.75 169 HIS A CA 1
ATOM 1306 C C . HIS A 1 169 ? 12.608 10.754 -17.953 1.00 72.75 169 HIS A C 1
ATOM 1308 O O . HIS A 1 169 ? 13.698 11.279 -17.730 1.00 72.75 169 HIS A O 1
ATOM 1314 N N . GLY A 1 170 ? 12.285 9.545 -17.487 1.00 72.94 170 GLY A N 1
ATOM 1315 C CA . GLY A 1 170 ? 13.114 8.761 -16.581 1.00 72.94 170 GLY A CA 1
ATOM 1316 C C . GLY A 1 170 ? 13.251 9.387 -15.189 1.00 72.94 170 GLY A C 1
ATOM 1317 O O . GLY A 1 170 ? 12.526 10.314 -14.811 1.00 72.94 170 GLY A O 1
ATOM 1318 N N . LYS A 1 171 ? 14.230 8.884 -14.428 1.00 73.50 171 LYS A N 1
ATOM 1319 C CA . LYS A 1 171 ? 14.478 9.230 -13.013 1.00 73.50 171 LYS A CA 1
ATOM 1320 C C . LYS A 1 171 ? 14.826 10.705 -12.779 1.00 73.50 171 LYS A C 1
ATOM 1322 O O . LYS A 1 171 ? 14.477 11.248 -11.739 1.00 73.50 171 LYS A O 1
ATOM 1327 N N . GLN A 1 172 ? 15.486 11.353 -13.740 1.00 69.75 172 GLN A N 1
ATOM 1328 C CA . GLN A 1 172 ? 16.032 12.710 -13.580 1.00 69.75 172 GLN A CA 1
ATOM 1329 C C . GLN A 1 172 ? 15.048 13.830 -13.961 1.00 69.75 172 GLN A C 1
ATOM 1331 O O . GLN A 1 172 ? 15.322 15.008 -13.729 1.00 69.75 172 GLN A O 1
ATOM 1336 N N . GLY A 1 173 ? 13.891 13.493 -14.544 1.00 70.19 173 GLY A N 1
ATOM 1337 C CA . GLY A 1 173 ? 12.829 14.465 -14.823 1.00 70.19 173 GLY A CA 1
ATOM 1338 C C . GLY A 1 173 ? 13.169 15.526 -15.877 1.00 70.19 173 GLY A C 1
ATOM 1339 O O . GLY A 1 173 ? 12.538 16.578 -15.884 1.00 70.19 173 GLY A O 1
ATOM 1340 N N . HIS A 1 174 ? 14.163 15.279 -16.732 1.00 71.75 174 HIS A N 1
ATOM 1341 C CA . HIS A 1 174 ? 14.473 16.079 -17.918 1.00 71.75 174 HIS A CA 1
ATOM 1342 C C . HIS A 1 174 ? 15.242 15.224 -18.933 1.00 71.75 174 HIS A C 1
ATOM 1344 O O . HIS A 1 174 ? 16.009 14.338 -18.551 1.00 71.75 174 HIS A O 1
ATOM 1350 N N . LYS A 1 175 ? 15.047 15.486 -20.230 1.00 68.62 175 LYS A N 1
ATOM 1351 C CA . LYS A 1 175 ? 15.793 14.823 -21.309 1.00 68.62 175 LYS A CA 1
ATOM 1352 C C . LYS A 1 175 ? 16.576 15.860 -22.111 1.00 68.62 175 LYS A C 1
ATOM 1354 O O . LYS A 1 175 ? 16.013 16.817 -22.643 1.00 68.62 175 LYS A O 1
ATOM 1359 N N . HIS A 1 176 ? 17.886 15.664 -22.210 1.00 69.75 176 HIS A N 1
ATOM 1360 C CA . HIS A 1 176 ? 18.723 16.422 -23.138 1.00 69.75 176 HIS A CA 1
ATOM 1361 C C . HIS A 1 176 ? 18.604 15.817 -24.542 1.00 69.75 176 HIS A C 1
ATOM 1363 O O . HIS A 1 176 ? 18.544 14.594 -24.676 1.00 69.75 176 HIS A O 1
ATOM 1369 N N . CYS A 1 177 ? 18.561 16.647 -25.593 1.00 73.25 177 CYS A N 1
ATOM 1370 C CA . CYS A 1 177 ? 18.684 16.103 -26.949 1.00 73.25 177 CYS A CA 1
ATOM 1371 C C . CYS A 1 177 ? 20.103 15.560 -27.133 1.00 73.25 177 CYS A C 1
ATOM 1373 O O . CYS A 1 177 ? 21.078 16.178 -26.713 1.00 73.25 177 CYS A O 1
ATOM 1375 N N . LEU A 1 178 ? 20.208 14.401 -27.776 1.00 69.94 178 LEU A N 1
ATOM 1376 C CA . LEU A 1 178 ? 21.474 13.716 -28.053 1.00 69.94 178 LEU A CA 1
ATOM 1377 C C . LEU A 1 178 ? 22.127 14.220 -29.351 1.00 69.94 178 LEU A C 1
ATOM 1379 O O . LEU A 1 178 ? 22.869 13.503 -30.016 1.00 69.94 178 LEU A O 1
ATOM 1383 N N . CYS A 1 179 ? 21.799 15.439 -29.767 1.00 76.69 179 CYS A N 1
ATOM 1384 C CA . CYS A 1 179 ? 22.242 15.978 -31.037 1.00 76.69 179 CYS A CA 1
ATOM 1385 C C . CYS A 1 179 ? 23.716 16.395 -30.918 1.00 76.69 179 CYS A C 1
ATOM 1387 O O . CYS A 1 179 ? 24.047 17.267 -30.123 1.00 76.69 179 CYS A O 1
ATOM 1389 N N . ALA A 1 180 ? 24.597 15.811 -31.734 1.00 69.06 180 ALA A N 1
ATOM 1390 C CA . ALA A 1 180 ? 26.020 16.173 -31.770 1.00 69.06 180 ALA A CA 1
ATOM 1391 C C . ALA A 1 180 ? 26.290 17.563 -32.397 1.00 69.06 180 ALA A C 1
ATOM 1393 O O . ALA A 1 180 ? 27.413 18.059 -32.358 1.00 69.06 180 ALA A O 1
ATOM 1394 N N . GLY A 1 181 ? 25.269 18.187 -33.000 1.00 68.00 181 GLY A N 1
ATOM 1395 C CA . GLY A 1 181 ? 25.329 19.519 -33.607 1.00 68.00 181 GLY A CA 1
ATOM 1396 C C . GLY A 1 181 ? 24.663 20.610 -32.762 1.00 68.00 181 GLY A C 1
ATOM 1397 O O . GLY A 1 181 ? 23.952 20.332 -31.798 1.00 68.00 181 GLY A O 1
ATOM 1398 N N . LYS A 1 182 ? 24.852 21.878 -33.158 1.00 65.50 182 LYS A N 1
ATOM 1399 C CA . LYS A 1 182 ? 24.211 23.044 -32.522 1.00 65.50 182 LYS A CA 1
ATOM 1400 C C . LYS A 1 182 ? 22.697 23.003 -32.760 1.00 65.50 182 LYS A C 1
ATOM 1402 O O . LYS A 1 182 ? 22.221 23.424 -33.811 1.00 65.50 182 LYS A O 1
ATOM 1407 N N . CYS A 1 183 ? 21.945 22.477 -31.796 1.00 66.75 183 CYS A N 1
ATOM 1408 C CA . CYS A 1 183 ? 20.487 22.513 -31.828 1.00 66.75 183 CYS A CA 1
ATOM 1409 C C . CYS A 1 183 ? 20.027 23.976 -31.734 1.00 66.75 183 CYS A C 1
ATOM 1411 O O . CYS A 1 183 ? 20.381 24.677 -30.787 1.00 66.75 183 CYS A O 1
ATOM 1413 N N . SER A 1 184 ? 19.247 24.443 -32.711 1.00 62.44 184 SER A N 1
ATOM 1414 C CA . SER A 1 184 ? 18.839 25.852 -32.833 1.00 62.44 184 SER A CA 1
ATOM 1415 C C . SER A 1 184 ? 18.055 26.382 -31.628 1.00 62.44 184 SER A C 1
ATOM 1417 O O . SER A 1 184 ? 17.993 27.591 -31.430 1.00 62.44 184 SER A O 1
ATOM 1419 N N . SER A 1 185 ? 17.486 25.501 -30.802 1.00 63.44 185 SER A N 1
ATOM 1420 C CA . SER A 1 185 ? 16.714 25.890 -29.625 1.00 63.44 185 SER A CA 1
ATOM 1421 C C . SER A 1 185 ? 17.464 25.779 -28.295 1.00 63.44 185 SER A C 1
ATOM 1423 O O . SER A 1 185 ? 16.935 26.308 -27.320 1.00 63.44 185 SER A O 1
ATOM 1425 N N . ASN A 1 186 ? 18.639 25.122 -28.209 1.00 55.94 186 ASN A N 1
ATOM 1426 C CA . ASN A 1 186 ? 19.348 24.806 -26.944 1.00 55.94 186 ASN A CA 1
ATOM 1427 C C . ASN A 1 186 ? 18.411 24.371 -25.789 1.00 55.94 186 ASN A C 1
ATOM 1429 O O . ASN A 1 186 ? 18.717 24.552 -24.610 1.00 55.94 186 ASN A O 1
ATOM 1433 N N . ARG A 1 187 ? 17.233 23.826 -26.113 1.00 57.31 187 ARG A N 1
ATOM 1434 C CA . ARG A 1 187 ? 16.202 23.491 -25.135 1.00 57.31 187 ARG A CA 1
ATOM 1435 C C . ARG A 1 187 ? 16.318 22.018 -24.816 1.00 57.31 187 ARG A C 1
ATOM 1437 O O . ARG A 1 187 ? 16.212 21.169 -25.699 1.00 57.31 187 ARG A O 1
ATOM 1444 N N . SER A 1 188 ? 16.508 21.724 -23.538 1.00 57.69 188 SER A N 1
ATOM 1445 C CA . SER A 1 188 ? 16.110 20.437 -22.987 1.00 57.69 188 SER A CA 1
ATOM 1446 C C . SER A 1 188 ? 14.618 20.234 -23.260 1.00 57.69 188 SER A C 1
ATOM 1448 O O . SER A 1 188 ? 13.821 21.170 -23.147 1.00 57.69 188 SER A O 1
ATOM 1450 N N . LEU A 1 189 ? 14.248 19.019 -23.666 1.00 55.72 189 LEU A N 1
ATOM 1451 C CA . LEU A 1 189 ? 12.844 18.641 -23.753 1.00 55.72 189 LEU A CA 1
ATOM 1452 C C . LEU A 1 189 ? 12.334 18.539 -22.311 1.00 55.72 189 LEU A C 1
ATOM 1454 O O . LEU A 1 189 ? 12.808 17.696 -21.539 1.00 55.72 189 LEU A O 1
ATOM 1458 N N . LEU A 1 190 ? 11.445 19.473 -21.955 1.00 54.00 190 LEU A N 1
ATOM 1459 C CA . LEU A 1 190 ? 10.591 19.382 -20.774 1.00 54.00 190 LEU A CA 1
ATOM 1460 C C . LEU A 1 190 ? 9.578 18.263 -20.989 1.00 54.00 190 LEU A C 1
ATOM 1462 O O . LEU A 1 190 ? 9.100 18.063 -22.124 1.00 54.00 190 LEU A O 1
#

Nearest PDB structures (foldseek):
  1kk8-assembly1_A  TM=6.851E-01  e=6.743E-01  Argopecten irradians
  2wac-assembly2_B  TM=4.861E-01  e=9.765E-01  Drosophila melanogaster
  7cso-assembly3_C  TM=4.276E-01  e=5.604E-01  Mus musculus
  7cso-assembly2_B  TM=5.569E-01  e=1.175E+00  Mus musculus
  7nzb-assembly6_LLL  TM=5.253E-01  e=2.464E+00  Homo sapiens